Protein AF-0000000084733667 (afdb_homodimer)

Secondary structure (DSSP, 8-state):
-EEEEEEEEEEETTTTEEEEEEEETTS--EEEEEE-HHHHHHHHHHHHTPPPSS--HHHHHHHHHHHTTEEEEEEEEEEEETTEEEEEEEEEETTEEEEEEE-HHHHHHHHHHHT--EEE-HHHHTTS-TT--HHHHHHTTS---/-EEEEEEEEEEETTTTEEEEEEEETTS--EEEEEE-HHHHHHHHHHHTTPPPSS--HHHHHHHHHHHTTEEEEEEEEEEEETTEEEEEEEEEETTEEEEEEE-HHHHHHHHHHHT--EEE-HHHHTTS-TT--HHHHHHTTS---

Structure (mmCIF, N/CA/C/O backbone):
data_AF-0000000084733667-model_v1
#
loop_
_entity.id
_entity.type
_entity.pdbx_description
1 polymer 'BFN domain-containing protein'
#
loop_
_atom_site.group_PDB
_atom_site.id
_atom_site.type_symbol
_atom_site.label_atom_id
_atom_site.label_alt_id
_atom_site.label_comp_id
_atom_site.label_asym_id
_atom_site.label_entity_id
_atom_site.label_seq_id
_atom_site.pdbx_PDB_ins_code
_atom_site.Cartn_x
_atom_site.Cartn_y
_atom_site.Cartn_z
_atom_site.occupancy
_atom_site.B_iso_or_equiv
_atom_site.auth_seq_id
_atom_site.auth_comp_id
_atom_site.auth_asym_id
_atom_site.auth_atom_id
_atom_site.pdbx_PDB_model_num
ATOM 1 N N . MET A 1 1 ? -8.531 22.312 12.688 1 93.69 1 MET A N 1
ATOM 2 C CA . MET A 1 1 ? -7.605 21.641 11.781 1 93.69 1 MET A CA 1
ATOM 3 C C . MET A 1 1 ? -7.297 22.516 10.57 1 93.69 1 MET A C 1
ATOM 5 O O . MET A 1 1 ? -8.078 23.406 10.234 1 93.69 1 MET A O 1
ATOM 9 N N . VAL A 1 2 ? -6.125 22.453 10.062 1 95.81 2 VAL A N 1
ATOM 10 C CA . VAL A 1 2 ? -5.66 23.266 8.938 1 95.81 2 VAL A CA 1
ATOM 11 C C . VAL A 1 2 ? -5.418 22.375 7.723 1 95.81 2 VAL A C 1
ATOM 13 O O . VAL A 1 2 ? -4.797 21.312 7.84 1 95.81 2 VAL A O 1
ATOM 16 N N . GLU A 1 3 ? -5.996 22.781 6.609 1 98.12 3 GLU A N 1
ATOM 17 C CA . GLU A 1 3 ? -5.723 22.047 5.379 1 98.12 3 GLU A CA 1
ATOM 18 C C . GLU A 1 3 ? -4.293 22.281 4.902 1 98.12 3 GLU A C 1
ATOM 20 O O . GLU A 1 3 ? -3.826 23.422 4.859 1 98.12 3 GLU A O 1
ATOM 25 N N . VAL A 1 4 ? -3.658 21.203 4.594 1 96.88 4 VAL A N 1
ATOM 26 C CA . VAL A 1 4 ? -2.279 21.312 4.133 1 96.88 4 VAL A CA 1
ATOM 27 C C . VAL A 1 4 ? -2.117 20.562 2.809 1 96.88 4 VAL A C 1
ATOM 29 O O . VAL A 1 4 ? -2.936 19.719 2.463 1 96.88 4 VAL A O 1
ATOM 32 N N . PHE A 1 5 ? -1.032 20.906 2.084 1 96.88 5 PHE A N 1
ATOM 33 C CA . PHE A 1 5 ? -0.725 20.328 0.778 1 96.88 5 PHE A CA 1
ATOM 34 C C . PHE A 1 5 ? 0.736 19.906 0.707 1 96.88 5 PHE A C 1
ATOM 36 O O . PHE A 1 5 ? 1.582 20.438 1.426 1 96.88 5 PHE A O 1
ATOM 43 N N . VAL A 1 6 ? 0.904 18.922 -0.152 1 96.88 6 VAL A N 1
ATOM 44 C CA . VAL A 1 6 ? 2.291 18.531 -0.396 1 96.88 6 VAL A CA 1
ATOM 45 C C . VAL A 1 6 ? 2.996 19.625 -1.196 1 96.88 6 VAL A C 1
ATOM 47 O O . VAL A 1 6 ? 2.65 19.875 -2.352 1 96.88 6 VAL A O 1
ATOM 50 N N . ARG A 1 7 ? 3.889 20.234 -0.614 1 94.31 7 ARG A N 1
ATOM 51 C CA . ARG A 1 7 ? 4.609 21.297 -1.295 1 94.31 7 ARG A CA 1
ATOM 52 C C . ARG A 1 7 ? 5.832 20.766 -2.025 1 94.31 7 ARG A C 1
ATOM 54 O O . ARG A 1 7 ? 6.09 21.125 -3.174 1 94.31 7 ARG A O 1
ATOM 61 N N . GLU A 1 8 ? 6.543 19.969 -1.321 1 93.44 8 GLU A N 1
ATOM 62 C CA . GLU A 1 8 ? 7.773 19.422 -1.887 1 93.44 8 GLU A CA 1
ATOM 63 C C . GLU A 1 8 ? 8.242 18.188 -1.122 1 93.44 8 GLU A C 1
ATOM 65 O O . GLU A 1 8 ? 7.852 17.984 0.03 1 93.44 8 GLU A O 1
ATOM 70 N N . ILE A 1 9 ? 9.016 17.391 -1.784 1 94.88 9 ILE A N 1
ATOM 71 C CA . ILE A 1 9 ? 9.75 16.281 -1.19 1 94.88 9 ILE A CA 1
ATOM 72 C C . ILE A 1 9 ? 11.242 16.438 -1.454 1 94.88 9 ILE A C 1
ATOM 74 O O . ILE A 1 9 ? 11.664 16.578 -2.605 1 94.88 9 ILE A O 1
ATOM 78 N N . PHE A 1 10 ? 11.992 16.406 -0.331 1 91.69 10 PHE A N 1
ATOM 79 C CA . PHE A 1 10 ? 13.43 16.609 -0.443 1 91.69 10 PHE A CA 1
ATOM 80 C C . PHE A 1 10 ? 14.195 15.367 0.026 1 91.69 10 PHE A C 1
ATOM 82 O O . PHE A 1 10 ? 13.711 14.625 0.883 1 91.69 10 PHE A O 1
ATOM 89 N N . PHE A 1 11 ? 15.391 15.258 -0.639 1 92.69 11 PHE A N 1
ATOM 90 C CA . PHE A 1 11 ? 16.281 14.211 -0.142 1 92.69 11 PHE A CA 1
ATOM 91 C C . PHE A 1 11 ? 17.141 14.734 0.996 1 92.69 11 PHE A C 1
ATOM 93 O O . PHE A 1 11 ? 17.812 15.766 0.853 1 92.69 11 PHE A O 1
ATOM 100 N N . ASP A 1 12 ? 16.953 14.156 2.127 1 87.25 12 ASP A N 1
ATOM 101 C CA . ASP A 1 12 ? 17.781 14.438 3.297 1 87.25 12 ASP A CA 1
ATOM 102 C C . ASP A 1 12 ? 19 13.516 3.34 1 87.25 12 ASP A C 1
ATOM 104 O O . ASP A 1 12 ? 18.953 12.445 3.945 1 87.25 12 ASP A O 1
ATOM 108 N N . SER A 1 13 ? 20.094 13.922 2.768 1 88 13 SER A N 1
ATOM 109 C CA . SER A 1 13 ? 21.281 13.094 2.602 1 88 13 SER A CA 1
ATOM 110 C C . SER A 1 13 ? 21.875 12.703 3.949 1 88 13 SER A C 1
ATOM 112 O O . SER A 1 13 ? 22.469 11.633 4.082 1 88 13 SER A O 1
ATOM 114 N N . SER A 1 14 ? 21.75 13.5 4.945 1 87 14 SER A N 1
ATOM 115 C CA . SER A 1 14 ? 22.312 13.234 6.27 1 87 14 SER A CA 1
ATOM 116 C C . SER A 1 14 ? 21.672 12 6.898 1 87 14 SER A C 1
ATOM 118 O O . SER A 1 14 ? 22.359 11.203 7.543 1 87 14 SER A O 1
ATOM 120 N N . ASN A 1 15 ? 20.406 11.805 6.625 1 85.94 15 ASN A N 1
ATOM 121 C CA . ASN A 1 15 ? 19.672 10.719 7.27 1 85.94 15 ASN A CA 1
ATOM 122 C C . ASN A 1 15 ? 19.312 9.625 6.273 1 85.94 15 ASN A C 1
ATOM 124 O O . ASN A 1 15 ? 18.672 8.633 6.641 1 85.94 15 ASN A O 1
ATOM 128 N N . GLN A 1 16 ? 19.766 9.836 5.086 1 88.31 16 GLN A N 1
ATOM 129 C CA . GLN A 1 16 ? 19.422 8.891 4.027 1 88.31 16 GLN A CA 1
ATOM 130 C C . GLN A 1 16 ? 17.906 8.648 3.971 1 88.31 16 GLN A C 1
ATOM 132 O O . GLN A 1 16 ? 17.469 7.504 3.934 1 88.31 16 GLN A O 1
ATOM 137 N N . ALA A 1 17 ? 17.25 9.727 4.133 1 91.88 17 ALA A N 1
ATOM 138 C CA . ALA A 1 17 ? 15.789 9.727 4.098 1 91.88 17 ALA A CA 1
ATOM 139 C C . ALA A 1 17 ? 15.266 10.883 3.252 1 91.88 17 ALA A C 1
ATOM 141 O O . ALA A 1 17 ? 16.031 11.562 2.57 1 91.88 17 ALA A O 1
ATOM 142 N N . TYR A 1 18 ? 13.969 10.898 3.176 1 94.81 18 TYR A N 1
ATOM 143 C CA . TYR A 1 18 ? 13.312 12.008 2.496 1 94.81 18 TYR A CA 1
ATOM 144 C C . TYR A 1 18 ? 12.461 12.812 3.467 1 94.81 18 TYR A C 1
ATOM 146 O O . TYR A 1 18 ? 12.008 12.289 4.488 1 94.81 18 TYR A O 1
ATOM 154 N N . ILE A 1 19 ? 12.312 14.062 3.129 1 93.12 19 ILE A N 1
ATOM 155 C CA . ILE A 1 19 ? 11.453 14.914 3.938 1 93.12 19 ILE A CA 1
ATOM 156 C C . ILE A 1 19 ? 10.258 15.383 3.105 1 93.12 19 ILE A C 1
ATOM 158 O O . ILE A 1 19 ? 10.43 16 2.057 1 93.12 19 ILE A O 1
ATOM 162 N N . LEU A 1 20 ? 9.117 14.992 3.543 1 95.31 20 LEU A N 1
ATOM 163 C CA . LEU A 1 20 ? 7.855 15.461 2.982 1 95.31 20 LEU A CA 1
ATOM 164 C C . LEU A 1 20 ? 7.434 16.781 3.625 1 95.31 20 LEU A C 1
ATOM 166 O O . LEU A 1 20 ? 7.227 16.844 4.84 1 95.31 20 LEU A O 1
ATOM 170 N N . ILE A 1 21 ? 7.312 17.828 2.779 1 93.44 21 ILE A N 1
ATOM 171 C CA . ILE A 1 21 ? 6.918 19.141 3.297 1 93.44 21 ILE A CA 1
ATOM 172 C C . ILE A 1 21 ? 5.43 19.359 3.041 1 93.44 21 ILE A C 1
ATOM 174 O O . ILE A 1 21 ? 5.004 19.484 1.891 1 93.44 21 ILE A O 1
ATOM 178 N N . LEU A 1 22 ? 4.699 19.375 4.133 1 95.56 22 LEU A N 1
ATOM 179 C CA . LEU A 1 22 ? 3.291 19.75 4.082 1 95.56 22 LEU A CA 1
ATOM 180 C C . LEU A 1 22 ? 3.102 21.203 4.512 1 95.56 22 LEU A C 1
ATOM 182 O O . LEU A 1 22 ? 3.658 21.641 5.527 1 95.56 22 LEU A O 1
ATOM 186 N N . GLN A 1 23 ? 2.346 21.906 3.699 1 93.69 23 GLN A N 1
ATOM 187 C CA . GLN A 1 23 ? 2.158 23.328 3.961 1 93.69 23 GLN A CA 1
ATOM 188 C C . GLN A 1 23 ? 0.713 23.75 3.703 1 93.69 23 GLN A C 1
ATOM 190 O O . GLN A 1 23 ? 0.059 23.219 2.803 1 93.69 23 GLN A O 1
ATOM 195 N N . ASP A 1 24 ? 0.327 24.75 4.516 1 93.44 24 ASP A N 1
ATOM 196 C CA . ASP A 1 24 ? -0.994 25.297 4.223 1 93.44 24 ASP A CA 1
ATOM 197 C C . ASP A 1 24 ? -0.938 26.25 3.039 1 93.44 24 ASP A C 1
ATOM 199 O O . ASP A 1 24 ? 0.145 26.641 2.6 1 93.44 24 ASP A O 1
ATOM 203 N N . GLU A 1 25 ? -2.113 26.609 2.555 1 92.88 25 GLU A N 1
ATOM 204 C CA . GLU A 1 25 ? -2.197 27.438 1.355 1 92.88 25 GLU A CA 1
ATOM 205 C C . GLU A 1 25 ? -1.486 28.766 1.554 1 92.88 25 GLU A C 1
ATOM 207 O O . GLU A 1 25 ? -0.788 29.25 0.657 1 92.88 25 GLU A O 1
ATOM 212 N N . SER A 1 26 ? -1.65 29.359 2.721 1 90.12 26 SER A N 1
ATOM 213 C CA . SER A 1 26 ? -1.071 30.672 3.016 1 90.12 26 SER A CA 1
ATOM 214 C C . SER A 1 26 ? 0.406 30.547 3.375 1 90.12 26 SER A C 1
ATOM 216 O O . SER A 1 26 ? 1.093 31.562 3.541 1 90.12 26 SER A O 1
ATOM 218 N N . ARG A 1 27 ? 0.867 29.297 3.518 1 87.75 27 ARG A N 1
ATOM 219 C CA . ARG A 1 27 ? 2.254 29 3.865 1 87.75 27 ARG A CA 1
ATOM 220 C C . ARG A 1 27 ? 2.592 29.531 5.258 1 87.75 27 ARG A C 1
ATOM 222 O O . ARG A 1 27 ? 3.732 29.922 5.516 1 87.75 27 ARG A O 1
ATOM 229 N N . ASP A 1 28 ? 1.616 29.672 6.09 1 87.25 28 ASP A N 1
ATOM 230 C CA . ASP A 1 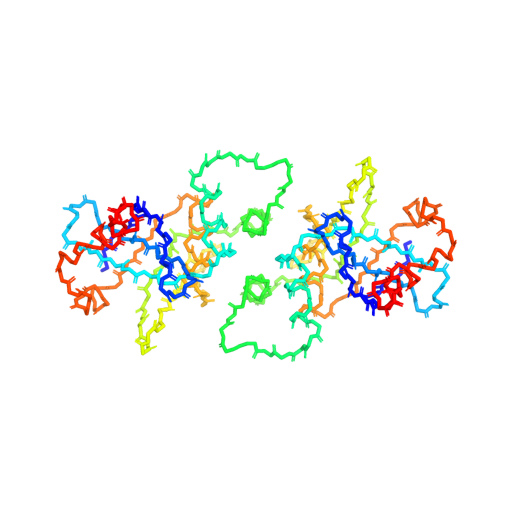28 ? 1.825 30.078 7.477 1 87.25 28 ASP A CA 1
ATOM 231 C C . ASP A 1 28 ? 2.391 28.922 8.305 1 87.25 28 ASP A C 1
ATOM 233 O O . ASP A 1 28 ? 3.125 29.156 9.273 1 87.25 28 ASP A O 1
ATOM 237 N N . TRP A 1 29 ? 1.984 27.766 7.879 1 87.75 29 TRP A N 1
ATOM 238 C CA . TRP A 1 29 ? 2.395 26.578 8.609 1 87.75 29 TRP A CA 1
ATOM 239 C C . TRP A 1 29 ? 3.131 25.594 7.691 1 87.75 29 TRP A C 1
ATOM 241 O O . TRP A 1 29 ? 2.74 25.406 6.539 1 87.75 29 TRP A O 1
ATOM 251 N N . THR A 1 30 ? 4.227 25.094 8.227 1 90.62 30 THR A N 1
ATOM 252 C CA . THR A 1 30 ? 4.992 24.062 7.531 1 90.62 30 THR A CA 1
ATOM 253 C C . THR A 1 30 ? 5.184 22.828 8.43 1 90.62 30 THR A C 1
ATOM 255 O O . THR A 1 30 ? 5.566 22.969 9.586 1 90.62 30 THR A O 1
ATOM 258 N N . LEU A 1 31 ? 4.867 21.719 7.945 1 91.75 31 LEU A N 1
ATOM 259 C CA . LEU A 1 31 ? 5.016 20.453 8.672 1 91.75 31 LEU A CA 1
ATOM 260 C C . LEU A 1 31 ? 5.941 19.5 7.93 1 91.75 31 LEU A C 1
ATOM 262 O O . LEU A 1 31 ? 5.543 18.906 6.926 1 91.75 31 LEU A O 1
ATOM 266 N N . PRO A 1 32 ? 7.152 19.359 8.398 1 91.69 32 PRO A N 1
ATOM 267 C CA . PRO A 1 32 ? 8.062 18.375 7.805 1 91.69 32 PRO A CA 1
ATOM 268 C C . PRO A 1 32 ? 7.844 16.953 8.344 1 91.69 32 PRO A C 1
ATOM 270 O O . PRO A 1 32 ? 7.777 16.766 9.562 1 91.69 32 PRO A O 1
ATOM 273 N N . VAL A 1 33 ? 7.699 16.031 7.426 1 92.56 33 VAL A N 1
ATOM 274 C CA . VAL A 1 33 ? 7.504 14.633 7.82 1 92.56 33 VAL A CA 1
ATOM 275 C C . VAL A 1 33 ? 8.57 13.758 7.16 1 92.56 33 VAL A C 1
ATOM 277 O O . VAL A 1 33 ? 8.625 13.664 5.934 1 92.56 33 VAL A O 1
ATOM 280 N N . TRP A 1 34 ? 9.445 13.156 7.977 1 92.25 34 TRP A N 1
ATOM 281 C CA . TRP A 1 34 ? 10.477 12.273 7.438 1 92.25 34 TRP A CA 1
ATOM 282 C C . TRP A 1 34 ? 9.867 10.945 6.984 1 92.25 34 TRP A C 1
ATOM 284 O O . TRP A 1 34 ? 9.109 10.32 7.719 1 92.25 34 TRP A O 1
ATOM 294 N N . VAL A 1 35 ? 10.234 10.562 5.758 1 94.25 35 VAL A N 1
ATOM 295 C CA . VAL A 1 35 ? 9.727 9.32 5.191 1 94.25 35 VAL A CA 1
ATOM 296 C C . VAL A 1 35 ? 10.867 8.57 4.492 1 94.25 35 VAL A C 1
ATOM 298 O O . VAL A 1 35 ? 11.898 9.164 4.168 1 94.25 35 VAL A O 1
ATOM 301 N N . GLY A 1 36 ? 10.688 7.297 4.328 1 92.69 36 GLY A N 1
ATOM 302 C CA . GLY A 1 36 ? 11.664 6.504 3.598 1 92.69 36 GLY A CA 1
ATOM 303 C C . GLY A 1 36 ? 11.578 6.688 2.096 1 92.69 36 GLY A C 1
ATOM 304 O O . GLY A 1 36 ? 10.641 7.309 1.593 1 92.69 36 GLY A O 1
ATOM 305 N N . PRO A 1 37 ? 12.609 6.148 1.388 1 92.88 37 PRO A N 1
ATOM 306 C CA . PRO A 1 37 ? 12.641 6.305 -0.068 1 92.88 37 PRO A CA 1
ATOM 307 C C . PRO A 1 37 ? 11.406 5.719 -0.75 1 92.88 37 PRO A C 1
ATOM 309 O O . PRO A 1 37 ? 10.883 6.309 -1.699 1 92.88 37 PRO A O 1
ATOM 312 N N . PHE A 1 38 ? 10.953 4.633 -0.292 1 91.75 38 PHE A N 1
ATOM 313 C CA . PHE A 1 38 ? 9.805 3.986 -0.917 1 91.75 38 PHE A CA 1
ATOM 314 C C . PHE A 1 38 ? 8.547 4.82 -0.729 1 91.75 38 PHE A C 1
ATOM 316 O O . PHE A 1 38 ? 7.758 4.988 -1.663 1 91.75 38 PHE A O 1
ATOM 323 N N . GLU A 1 39 ? 8.391 5.289 0.421 1 95.44 39 GLU A N 1
ATOM 324 C CA . GLU A 1 39 ? 7.254 6.145 0.734 1 95.44 39 GLU A CA 1
ATOM 325 C C . GLU A 1 39 ? 7.277 7.426 -0.098 1 95.44 39 GLU A C 1
ATOM 327 O O . GLU A 1 39 ? 6.254 7.82 -0.665 1 95.44 39 GLU A O 1
ATOM 332 N N . ALA A 1 40 ? 8.438 8.016 -0.146 1 95.75 40 ALA A N 1
ATOM 333 C CA . ALA A 1 40 ? 8.609 9.242 -0.921 1 95.75 40 ALA A CA 1
ATOM 334 C C . ALA A 1 40 ? 8.266 9.008 -2.391 1 95.75 40 ALA A C 1
ATOM 336 O O . ALA A 1 40 ? 7.59 9.828 -3.014 1 95.75 40 ALA A O 1
ATOM 337 N N . GLN A 1 41 ? 8.711 7.957 -2.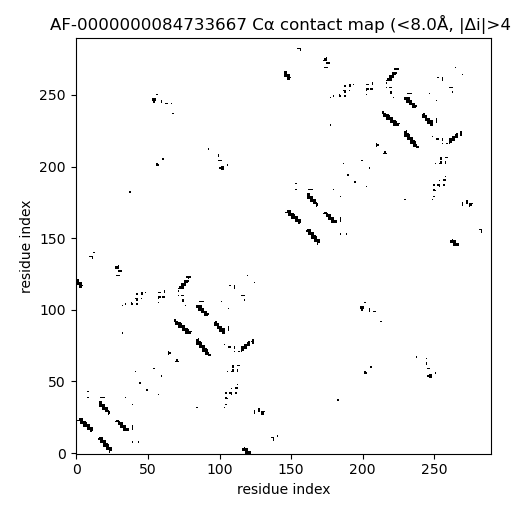869 1 93 41 GLN A N 1
ATOM 338 C CA . GLN A 1 41 ? 8.438 7.629 -4.262 1 93 41 GLN A CA 1
ATOM 339 C C . GLN A 1 41 ? 6.941 7.441 -4.496 1 93 41 GLN A C 1
ATOM 341 O O . GLN A 1 41 ? 6.398 7.91 -5.5 1 93 41 GLN A O 1
ATOM 346 N N . ALA A 1 42 ? 6.289 6.723 -3.637 1 94.06 42 ALA A N 1
ATOM 347 C CA . ALA A 1 42 ? 4.855 6.477 -3.766 1 94.06 42 ALA A CA 1
ATOM 348 C C . ALA A 1 42 ? 4.078 7.789 -3.801 1 94.06 42 ALA A C 1
ATOM 350 O O . ALA A 1 42 ? 3.143 7.941 -4.59 1 94.06 42 ALA A O 1
ATOM 351 N N . ILE A 1 43 ? 4.441 8.672 -2.934 1 96.94 43 ILE A N 1
ATOM 352 C CA . ILE A 1 43 ? 3.771 9.969 -2.883 1 96.94 43 ILE A CA 1
ATOM 353 C C . ILE A 1 43 ? 4.047 10.742 -4.168 1 96.94 43 ILE A C 1
ATOM 355 O O . ILE A 1 43 ? 3.129 11.297 -4.773 1 96.94 43 ILE A O 1
ATOM 359 N N . SER A 1 44 ? 5.324 10.781 -4.617 1 95.19 44 SER A N 1
ATOM 360 C CA . SER A 1 44 ? 5.719 11.492 -5.832 1 95.19 44 SER A CA 1
ATOM 361 C C . SER A 1 44 ? 4.957 10.977 -7.047 1 95.19 44 SER A C 1
ATOM 363 O O . SER A 1 44 ? 4.504 11.758 -7.883 1 95.19 44 SER A O 1
ATOM 365 N N . MET A 1 45 ? 4.797 9.727 -7.121 1 92.88 45 MET A N 1
ATOM 366 C CA . MET A 1 45 ? 4.07 9.133 -8.234 1 92.88 45 MET A CA 1
ATOM 367 C C . MET A 1 45 ? 2.6 9.539 -8.211 1 92.88 45 MET A C 1
ATOM 369 O O . MET A 1 45 ? 1.995 9.758 -9.266 1 92.88 45 MET A O 1
ATOM 373 N N . GLY A 1 46 ? 2.051 9.562 -7.055 1 94.12 46 GLY A N 1
ATOM 374 C CA . GLY A 1 46 ? 0.68 10.031 -6.934 1 94.12 46 GLY A CA 1
ATOM 375 C C . GLY A 1 46 ? 0.502 11.477 -7.375 1 94.12 46 GLY A C 1
ATOM 376 O O . GLY A 1 46 ? -0.509 11.82 -7.988 1 94.12 46 GLY A O 1
ATOM 377 N N . LEU A 1 47 ? 1.48 12.289 -7.062 1 94.81 47 LEU A N 1
ATOM 378 C CA . LEU A 1 47 ? 1.437 13.703 -7.402 1 94.81 47 LEU A CA 1
ATOM 379 C C . LEU A 1 47 ? 1.514 13.906 -8.914 1 94.81 47 LEU A C 1
ATOM 381 O O . LEU A 1 47 ? 0.929 14.852 -9.445 1 94.81 47 LEU A O 1
ATOM 385 N N . ALA A 1 48 ? 2.268 13.086 -9.531 1 89.62 48 ALA A N 1
ATOM 386 C CA . ALA A 1 48 ? 2.455 13.195 -10.977 1 89.62 48 ALA A CA 1
ATOM 387 C C . ALA A 1 48 ? 1.15 12.922 -11.719 1 89.62 48 ALA A C 1
ATOM 389 O O . ALA A 1 48 ? 0.991 13.32 -12.875 1 89.62 48 ALA A O 1
ATOM 390 N N . ARG A 1 49 ? 0.177 12.461 -11.117 1 77.06 49 ARG A N 1
ATOM 391 C CA . ARG A 1 49 ? -1.151 12.188 -11.648 1 77.06 49 ARG A CA 1
ATOM 392 C C . ARG A 1 49 ? -1.067 11.344 -12.922 1 77.06 49 ARG A C 1
ATOM 394 O O . ARG A 1 49 ? -1.867 11.516 -13.844 1 77.06 49 ARG A O 1
ATOM 401 N N . THR A 1 50 ? -0.066 10.672 -13.156 1 76.38 50 THR A N 1
ATOM 402 C CA . THR A 1 50 ? 0.002 9.727 -14.266 1 76.38 50 THR A CA 1
ATOM 403 C C . THR A 1 50 ? -0.41 8.328 -13.812 1 76.38 50 THR A C 1
ATOM 405 O O . THR A 1 50 ? 0.061 7.844 -12.781 1 76.38 50 THR A O 1
ATOM 408 N N . ARG A 1 51 ? -1.399 7.902 -14.406 1 74.62 51 ARG A N 1
ATOM 409 C CA . ARG A 1 51 ? -1.868 6.574 -14.031 1 74.62 51 ARG A CA 1
ATOM 410 C C . ARG A 1 51 ? -0.949 5.492 -14.594 1 74.62 51 ARG A C 1
ATOM 412 O O . ARG A 1 51 ? -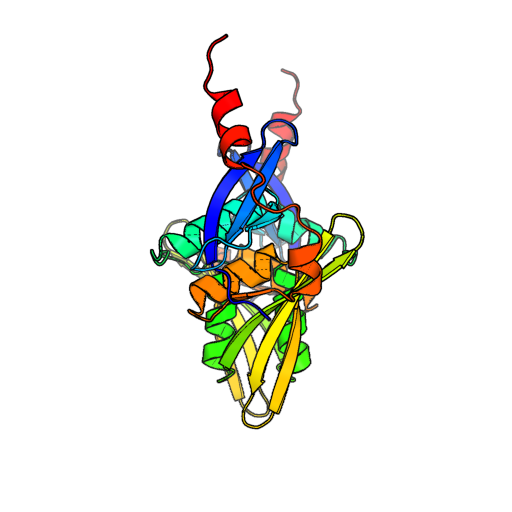0.705 5.445 -15.805 1 74.62 51 ARG A O 1
ATOM 419 N N . PRO A 1 52 ? -0.427 4.84 -13.594 1 79.88 52 PRO A N 1
ATOM 420 C CA . PRO A 1 52 ? 0.429 3.758 -14.086 1 79.88 52 PRO A CA 1
ATOM 421 C C . PRO A 1 52 ? -0.351 2.691 -14.859 1 79.88 52 PRO A C 1
ATOM 423 O O . PRO A 1 52 ? -1.579 2.635 -14.766 1 79.88 52 PRO A O 1
ATOM 426 N N . GLU A 1 53 ? 0.337 2.021 -15.734 1 79.12 53 GLU A N 1
ATOM 427 C CA . GLU A 1 53 ? -0.272 0.942 -16.5 1 79.12 53 GLU A CA 1
ATOM 428 C C . GLU A 1 53 ? -0.959 -0.069 -15.594 1 79.12 53 GLU A C 1
ATOM 430 O O . GLU A 1 53 ? -2.057 -0.542 -15.898 1 79.12 53 GLU A O 1
ATOM 435 N N . ARG A 1 54 ? -0.233 -0.316 -14.492 1 86.5 54 ARG A N 1
ATOM 436 C CA . ARG A 1 54 ? -0.785 -1.2 -13.469 1 86.5 54 ARG A CA 1
ATOM 437 C C . ARG A 1 54 ? -0.925 -0.476 -12.133 1 86.5 54 ARG A C 1
ATOM 439 O O . ARG A 1 54 ? -0.065 0.327 -11.766 1 86.5 54 ARG A O 1
ATOM 446 N N . PRO A 1 55 ? -2.051 -0.827 -11.469 1 89.5 55 PRO A N 1
ATOM 447 C CA . PRO A 1 55 ? -2.266 -0.143 -10.188 1 89.5 55 PRO A CA 1
ATOM 448 C C . PRO A 1 55 ? -1.135 -0.388 -9.188 1 89.5 55 PRO A C 1
ATOM 450 O O . PRO A 1 55 ? -0.724 -1.533 -8.984 1 89.5 55 PRO A O 1
ATOM 453 N N . GLN A 1 56 ? -0.667 0.701 -8.688 1 92.94 56 GLN A N 1
ATOM 454 C CA . GLN A 1 56 ? 0.249 0.574 -7.562 1 92.94 56 GLN A CA 1
ATOM 455 C C . GLN A 1 56 ? -0.512 0.337 -6.262 1 92.94 56 GLN A C 1
ATOM 457 O O . GLN A 1 56 ? -1.744 0.327 -6.25 1 92.94 56 GLN A O 1
ATOM 462 N N . THR A 1 57 ? 0.254 0.184 -5.273 1 95.5 57 THR A N 1
ATOM 463 C CA . THR A 1 57 ? -0.314 -0.266 -4.008 1 95.5 57 THR A CA 1
ATOM 464 C C . THR A 1 57 ? -1.424 0.675 -3.549 1 95.5 57 THR A C 1
ATOM 466 O O . THR A 1 57 ? -2.512 0.227 -3.18 1 95.5 57 THR A O 1
ATOM 469 N N . HIS A 1 58 ? -1.19 1.986 -3.619 1 96.81 58 HIS A N 1
ATOM 470 C CA . HIS A 1 58 ? -2.176 2.941 -3.125 1 96.81 58 HIS A CA 1
ATOM 471 C C . HIS A 1 58 ? -3.311 3.129 -4.125 1 96.81 58 HIS A C 1
ATOM 473 O O . HIS A 1 58 ? -4.426 3.498 -3.746 1 96.81 58 HIS A O 1
ATOM 479 N N . ASP A 1 59 ? -3.025 2.869 -5.383 1 95.62 59 ASP A N 1
ATOM 480 C CA . ASP A 1 59 ? -4.102 2.824 -6.367 1 95.62 59 ASP A CA 1
ATOM 481 C C . ASP A 1 59 ? -5.074 1.685 -6.066 1 95.62 59 ASP A C 1
ATOM 483 O O . ASP A 1 59 ? -6.285 1.829 -6.25 1 95.62 59 ASP A O 1
ATOM 487 N N . LEU A 1 60 ? -4.461 0.628 -5.68 1 96.06 60 LEU A N 1
ATOM 488 C CA . LEU A 1 60 ? -5.262 -0.533 -5.309 1 96.06 60 LEU A CA 1
ATOM 489 C C . LEU A 1 60 ? -6.195 -0.202 -4.148 1 96.06 60 LEU A C 1
ATOM 491 O O . LEU A 1 60 ? -7.344 -0.646 -4.129 1 96.06 60 LEU A O 1
ATOM 495 N N . PHE A 1 61 ? -5.727 0.532 -3.209 1 97.25 61 PHE A N 1
ATOM 496 C CA . PHE A 1 61 ? -6.547 0.973 -2.086 1 97.25 61 PHE A CA 1
ATOM 497 C C . PHE A 1 61 ? -7.75 1.768 -2.574 1 97.25 61 PHE A C 1
ATOM 499 O O . PHE A 1 61 ? -8.883 1.52 -2.145 1 97.25 61 PHE A O 1
ATOM 506 N N . ILE A 1 62 ? -7.531 2.664 -3.49 1 96.38 62 ILE A N 1
ATOM 507 C CA . ILE A 1 62 ? -8.609 3.484 -4.043 1 96.38 62 ILE A CA 1
ATOM 508 C C . ILE A 1 62 ? -9.578 2.604 -4.82 1 96.38 62 ILE A C 1
ATOM 510 O O . ILE A 1 62 ? -10.797 2.771 -4.719 1 96.38 62 ILE A O 1
ATOM 514 N N . SER A 1 63 ? -9.047 1.672 -5.559 1 95.12 63 SER A N 1
ATOM 515 C CA . SER A 1 63 ? -9.898 0.754 -6.309 1 95.12 63 SER A CA 1
ATOM 516 C C . SER A 1 63 ? -10.82 -0.029 -5.383 1 95.12 63 SER A C 1
ATOM 518 O O . SER A 1 63 ? -11.984 -0.257 -5.707 1 95.12 63 SER A O 1
ATOM 520 N N . LEU A 1 64 ? -10.25 -0.436 -4.266 1 95.88 64 LEU A N 1
ATOM 521 C CA . LEU A 1 64 ? -11.047 -1.16 -3.287 1 95.88 64 LEU A CA 1
ATOM 522 C C . LEU A 1 64 ? -12.18 -0.284 -2.756 1 95.88 64 LEU A C 1
ATOM 524 O O . LEU A 1 64 ? -13.336 -0.712 -2.715 1 95.88 64 LEU A O 1
ATOM 528 N N . LEU A 1 65 ? -11.859 0.891 -2.363 1 96.38 65 LEU A N 1
ATOM 529 C CA . LEU A 1 65 ? -12.875 1.811 -1.855 1 96.38 65 LEU A CA 1
ATOM 530 C C . LEU A 1 65 ? -14 1.994 -2.869 1 96.38 65 LEU A C 1
ATOM 532 O O . LEU A 1 65 ? -15.18 1.958 -2.508 1 96.38 65 LEU A O 1
ATOM 536 N N . ASP A 1 66 ? -13.617 2.131 -4.105 1 94.81 66 ASP A N 1
ATOM 537 C CA . ASP A 1 66 ? -14.594 2.342 -5.172 1 94.81 66 ASP A CA 1
ATOM 538 C C . ASP A 1 66 ? -15.484 1.117 -5.352 1 94.81 66 ASP A C 1
ATOM 540 O O . ASP A 1 66 ? -16.703 1.249 -5.547 1 94.81 66 ASP A O 1
ATOM 544 N N . SER A 1 67 ? -14.922 -0 -5.23 1 92.94 67 SER A N 1
ATOM 545 C CA . SER A 1 67 ? -15.641 -1.246 -5.484 1 92.94 67 SER A CA 1
ATOM 546 C C . SER A 1 67 ? -16.672 -1.514 -4.398 1 92.94 67 SER A C 1
ATOM 548 O O . SER A 1 67 ? -17.688 -2.18 -4.648 1 92.94 67 SER A O 1
ATOM 550 N N . ILE A 1 68 ? -16.453 -0.98 -3.223 1 90.75 68 ILE A N 1
ATOM 551 C CA . ILE A 1 68 ? -17.375 -1.275 -2.121 1 90.75 68 ILE A CA 1
ATOM 552 C C . ILE A 1 68 ? -18.156 -0.022 -1.756 1 90.75 68 ILE A C 1
ATOM 554 O O . ILE A 1 68 ? -18.812 0.029 -0.706 1 90.75 68 ILE A O 1
ATOM 558 N N . THR A 1 69 ? -18.031 1.027 -2.459 1 91.31 69 THR A N 1
ATOM 559 C CA . THR A 1 69 ? -18.766 2.281 -2.328 1 91.31 69 THR A CA 1
ATOM 560 C C . THR A 1 69 ? -18.484 2.938 -0.981 1 91.31 69 THR A C 1
ATOM 562 O O . THR A 1 69 ? -19.406 3.385 -0.296 1 91.31 69 THR A O 1
ATOM 565 N N . VAL A 1 70 ? -17.281 2.83 -0.604 1 95.19 70 VAL A N 1
ATOM 566 C CA . VAL A 1 70 ? -16.812 3.586 0.547 1 95.19 70 VAL A CA 1
ATOM 567 C C . VAL A 1 70 ? -16.109 4.859 0.075 1 95.19 70 VAL A C 1
ATOM 569 O O . VAL A 1 70 ? -15.336 4.828 -0.888 1 95.19 70 VAL A O 1
ATOM 572 N N . LYS A 1 71 ? -16.422 5.91 0.697 1 97.06 71 LYS A N 1
ATOM 573 C CA . LYS A 1 71 ? -15.844 7.188 0.293 1 97.06 71 LYS A CA 1
ATOM 574 C C . LYS A 1 71 ? -14.742 7.617 1.259 1 97.06 71 LYS A C 1
ATOM 576 O O . LYS A 1 71 ? -14.914 7.551 2.477 1 97.06 71 LYS A O 1
ATOM 581 N N . LEU A 1 72 ? -13.625 7.922 0.728 1 98.12 72 LEU A N 1
ATOM 582 C CA . LEU A 1 72 ? -12.586 8.602 1.499 1 98.12 72 LEU A CA 1
ATOM 583 C C . LEU A 1 72 ? -12.867 10.094 1.591 1 98.12 72 LEU A C 1
ATOM 585 O O . LEU A 1 72 ? -12.906 10.789 0.571 1 98.12 72 LEU A O 1
ATOM 589 N N . LEU A 1 73 ? -12.977 10.578 2.766 1 98.38 73 LEU A N 1
ATOM 590 C CA . LEU A 1 73 ? -13.406 11.953 2.955 1 98.38 73 LEU A CA 1
ATOM 591 C C . LEU A 1 73 ? -12.211 12.883 3.111 1 98.38 73 LEU A C 1
ATOM 593 O O . LEU A 1 73 ? -12.18 13.977 2.535 1 98.38 73 LEU A O 1
ATOM 597 N N . SER A 1 74 ? -11.297 12.469 3.953 1 98.75 74 SER A N 1
ATOM 598 C CA . SER A 1 74 ? -10.117 13.273 4.254 1 98.75 74 SER A CA 1
ATOM 599 C C . SER A 1 74 ? -9.062 12.461 4.996 1 98.75 74 SER A C 1
ATOM 601 O O . SER A 1 74 ? -9.328 11.336 5.418 1 98.75 74 SER A O 1
ATOM 603 N N . VAL A 1 75 ? -7.941 12.992 5.035 1 98.69 75 VAL A N 1
ATOM 604 C CA . VAL A 1 75 ? -6.852 12.484 5.859 1 98.69 75 VAL A CA 1
ATOM 605 C C . VAL A 1 75 ? -6.441 13.547 6.879 1 98.69 75 VAL A C 1
ATOM 607 O O . VAL A 1 75 ? -6.379 14.734 6.562 1 98.69 75 VAL A O 1
ATOM 610 N N . VAL A 1 76 ? -6.145 13.102 8.055 1 98.38 76 VAL A N 1
ATOM 611 C CA . VAL A 1 76 ? -5.766 14.047 9.094 1 98.38 76 VAL A CA 1
ATOM 612 C C . VAL A 1 76 ? -4.461 13.602 9.75 1 98.38 76 VAL A C 1
ATOM 614 O O . VAL A 1 76 ? -4.355 12.477 10.234 1 98.38 76 VAL A O 1
ATOM 617 N N . ILE A 1 77 ? -3.451 14.406 9.625 1 97.44 77 ILE A N 1
ATOM 618 C CA . ILE A 1 77 ? -2.291 14.203 10.492 1 97.44 77 ILE A CA 1
ATOM 619 C C . ILE A 1 77 ? -2.645 14.578 11.93 1 97.44 77 ILE A C 1
ATOM 621 O O . ILE A 1 77 ? -2.787 15.766 12.25 1 97.44 77 ILE A O 1
ATOM 625 N N . SER A 1 78 ? -2.699 13.586 12.758 1 93.25 78 SER A N 1
ATOM 626 C CA . SER A 1 78 ? -3.504 13.734 13.969 1 93.25 78 SER A CA 1
ATOM 627 C C . SER A 1 78 ? -2.625 13.922 15.203 1 93.25 78 SER A C 1
ATOM 629 O O . SER A 1 78 ? -3.006 14.625 16.141 1 93.25 78 SER A O 1
ATOM 631 N N . ARG A 1 79 ? -1.535 13.273 15.219 1 90.94 79 ARG A N 1
ATOM 632 C CA . ARG A 1 79 ? -0.73 13.406 16.438 1 90.94 79 ARG A CA 1
ATOM 633 C C . ARG A 1 79 ? 0.742 13.133 16.141 1 90.94 79 ARG A C 1
ATOM 635 O O . ARG A 1 79 ? 1.091 12.672 15.055 1 90.94 79 ARG A O 1
ATOM 642 N N . ILE A 1 80 ? 1.54 13.5 17.125 1 87.94 80 ILE A N 1
ATOM 643 C CA . ILE A 1 80 ? 2.979 13.266 17.078 1 87.94 80 ILE A CA 1
ATOM 644 C C . ILE A 1 80 ? 3.449 12.625 18.375 1 87.94 80 ILE A C 1
ATOM 646 O O . ILE A 1 80 ? 3.018 13.023 19.453 1 87.94 80 ILE A O 1
ATOM 650 N N . GLU A 1 81 ? 4.094 11.617 18.281 1 85.88 81 GLU A N 1
ATOM 651 C CA . GLU A 1 81 ? 4.75 10.961 19.406 1 85.88 81 GLU A CA 1
ATOM 652 C C . GLU A 1 81 ? 6.25 10.812 19.156 1 85.88 81 GLU A C 1
ATOM 654 O O . GLU A 1 81 ? 6.668 10 18.328 1 85.88 81 GLU A O 1
ATOM 659 N N . GLY A 1 82 ? 6.992 11.562 20 1 82.38 82 GLY A N 1
ATOM 660 C CA . GLY A 1 82 ? 8.406 11.617 19.688 1 82.38 82 GLY A CA 1
ATOM 661 C C . GLY A 1 82 ? 8.695 12.227 18.328 1 82.38 82 GLY A C 1
ATOM 662 O O . GLY A 1 82 ? 8.422 13.406 18.094 1 82.38 82 GLY A O 1
ATOM 663 N N . GLU A 1 83 ? 9.219 11.508 17.5 1 79.06 83 GLU A N 1
ATOM 664 C CA . GLU A 1 83 ? 9.547 12.016 16.172 1 79.06 83 GLU A CA 1
ATOM 665 C C . GLU A 1 83 ? 8.625 11.414 15.109 1 79.06 83 GLU A C 1
ATOM 667 O O . GLU A 1 83 ? 8.812 11.648 13.914 1 79.06 83 GLU A O 1
ATOM 672 N N . ALA A 1 84 ? 7.66 10.758 15.633 1 86.25 84 ALA A N 1
ATOM 673 C CA . ALA A 1 84 ? 6.809 10.055 14.68 1 86.25 84 ALA A CA 1
ATOM 674 C C . ALA A 1 84 ? 5.438 10.711 14.578 1 86.25 84 ALA A C 1
ATOM 676 O O . ALA A 1 84 ? 4.793 10.977 15.602 1 86.25 84 ALA A O 1
ATOM 677 N N . TYR A 1 85 ? 5.039 10.961 13.391 1 91.19 85 TYR A N 1
ATOM 678 C CA . TYR A 1 85 ? 3.693 11.461 13.141 1 91.19 85 TYR A CA 1
ATOM 679 C C . TYR A 1 85 ? 2.727 10.312 12.875 1 91.19 85 TYR A C 1
ATOM 681 O O . TYR A 1 85 ? 3.129 9.25 12.383 1 91.19 85 TYR A O 1
ATOM 689 N N . PHE A 1 86 ? 1.47 10.625 13.227 1 94.5 86 PHE A N 1
ATOM 690 C CA . PHE A 1 86 ? 0.391 9.68 12.969 1 94.5 86 PHE A CA 1
ATOM 691 C C . PHE A 1 86 ? -0.7 10.312 12.117 1 94.5 86 PHE A C 1
ATOM 693 O O . PHE A 1 86 ? -0.936 11.523 12.203 1 94.5 86 PHE A O 1
ATOM 700 N N . ALA A 1 87 ? -1.317 9.453 11.391 1 97.44 87 ALA A N 1
ATOM 701 C CA . ALA A 1 87 ? -2.393 9.945 10.531 1 97.44 87 ALA A CA 1
ATOM 702 C C . ALA A 1 87 ? -3.607 9.023 10.594 1 97.44 87 ALA A C 1
ATOM 704 O O . ALA A 1 87 ? -3.508 7.887 11.055 1 97.44 87 ALA A O 1
ATOM 705 N N . THR A 1 88 ? -4.695 9.594 10.25 1 97.44 88 THR A N 1
ATOM 706 C CA . THR A 1 88 ? -5.957 8.859 10.203 1 97.44 88 THR A CA 1
ATOM 707 C C . THR A 1 88 ? -6.664 9.094 8.867 1 97.44 88 THR A C 1
ATOM 709 O O . THR A 1 88 ? -6.676 10.211 8.352 1 97.44 88 THR A O 1
ATOM 712 N N . LEU A 1 89 ? -7.168 8.008 8.289 1 98.38 89 LEU A N 1
ATOM 713 C CA . LEU A 1 89 ? -8.078 8.109 7.156 1 98.38 89 LEU A CA 1
ATOM 714 C C . LEU A 1 89 ? -9.523 8.258 7.629 1 98.38 89 LEU A C 1
ATOM 716 O O . LEU A 1 89 ? -10 7.461 8.438 1 98.38 89 LEU A O 1
ATOM 720 N N . HIS A 1 90 ? -10.164 9.234 7.184 1 98.5 90 HIS A N 1
ATOM 721 C CA . HIS A 1 90 ? -11.586 9.398 7.461 1 98.5 90 HIS A CA 1
ATOM 722 C C . HIS A 1 90 ? -12.438 8.93 6.285 1 98.5 90 HIS A C 1
ATOM 724 O O . HIS A 1 90 ? -12.336 9.477 5.184 1 98.5 90 HIS A O 1
ATOM 730 N N . LEU A 1 91 ? -13.312 7.938 6.598 1 98.25 91 LEU A N 1
ATOM 731 C CA . LEU A 1 91 ? -14.055 7.262 5.539 1 98.25 91 LEU A CA 1
ATOM 732 C C . LEU A 1 91 ? -15.547 7.242 5.852 1 98.25 91 LEU A C 1
ATOM 734 O O . LEU A 1 91 ? -15.953 7.434 7 1 98.25 91 LEU A O 1
ATOM 738 N N . LEU A 1 92 ? -16.312 7.109 4.801 1 97.19 92 LEU A N 1
ATOM 739 C CA . LEU A 1 92 ? -17.766 7.043 4.91 1 97.19 92 LEU A CA 1
ATOM 740 C C . LEU A 1 92 ? -18.297 5.797 4.215 1 97.19 92 LEU A C 1
ATOM 742 O O . LEU A 1 92 ? -18.031 5.574 3.031 1 97.19 92 LEU A O 1
ATOM 746 N N . SER A 1 93 ? -18.938 4.914 4.969 1 91.25 93 SER A N 1
ATOM 747 C CA . SER A 1 93 ? -19.641 3.756 4.434 1 91.25 93 SER A CA 1
ATOM 748 C C . SER A 1 93 ? -21.156 3.891 4.625 1 91.25 93 SER A C 1
ATOM 750 O O . SER A 1 93 ? -21.641 3.947 5.758 1 91.25 93 SER A O 1
ATOM 752 N N . GLU A 1 94 ? -21.922 3.846 3.465 1 82.5 94 GLU A N 1
ATOM 753 C CA . GLU A 1 94 ? -23.375 3.961 3.467 1 82.5 94 GLU A CA 1
ATOM 754 C C . GLU A 1 94 ? -23.859 4.914 4.559 1 82.5 94 GLU A C 1
ATOM 756 O O . GLU A 1 94 ? -24.172 6.074 4.285 1 82.5 94 GLU A O 1
ATOM 761 N N . ASN A 1 95 ? -23.906 4.516 5.754 1 76.94 95 ASN A N 1
ATOM 762 C CA . ASN A 1 95 ? -24.516 5.461 6.68 1 76.94 95 ASN A CA 1
ATOM 763 C C . ASN A 1 95 ? -23.656 5.68 7.918 1 76.94 95 ASN A C 1
ATOM 765 O O . ASN A 1 95 ? -24.156 6.133 8.953 1 76.94 95 ASN A O 1
ATOM 769 N N . SER A 1 96 ? -22.422 5.41 7.738 1 92.38 96 SER A N 1
ATOM 770 C CA . SER A 1 96 ? -21.609 5.555 8.938 1 92.38 96 SER A CA 1
ATOM 771 C C . SER A 1 96 ? -20.188 6.004 8.602 1 92.38 96 SER A C 1
ATOM 773 O O . SER A 1 96 ? -19.609 5.539 7.617 1 92.38 96 SER A O 1
ATOM 775 N N . GLU A 1 97 ? -19.75 7 9.359 1 96.19 97 GLU A N 1
ATOM 776 C CA . GLU A 1 97 ? -18.359 7.445 9.242 1 96.19 97 GLU A CA 1
ATOM 777 C C . GLU A 1 97 ? -17.453 6.637 10.164 1 96.19 97 GLU A C 1
ATOM 779 O O . GLU A 1 97 ? -17.844 6.262 11.266 1 96.19 97 GLU A O 1
ATOM 784 N N . PHE A 1 98 ? -16.281 6.328 9.672 1 96.81 98 PHE A N 1
ATOM 785 C CA . PHE A 1 98 ? -15.273 5.668 10.492 1 96.81 98 PHE A CA 1
ATOM 786 C C . PHE A 1 98 ? -13.867 6.113 10.094 1 96.81 98 PHE A C 1
ATOM 788 O O . PHE A 1 98 ? -13.703 6.844 9.109 1 96.81 98 PHE A O 1
ATOM 795 N N . SER A 1 99 ? -12.961 5.789 10.977 1 97.06 99 SER A N 1
ATOM 796 C CA . SER A 1 99 ? -11.586 6.188 10.711 1 97.06 99 SER A CA 1
ATOM 797 C C . SER A 1 99 ? -10.625 5.02 10.891 1 97.06 99 SER A C 1
ATOM 799 O O . SER A 1 99 ? -10.914 4.078 11.633 1 97.06 99 SER A O 1
ATOM 801 N N . ILE A 1 100 ? -9.578 5.09 10.156 1 96.25 100 ILE A N 1
ATOM 802 C CA . ILE A 1 100 ? -8.539 4.07 10.234 1 96.25 100 ILE A CA 1
ATOM 803 C C . ILE A 1 100 ? -7.184 4.73 10.477 1 96.25 100 ILE A C 1
ATOM 805 O O . ILE A 1 100 ? -6.848 5.727 9.828 1 96.25 100 ILE A O 1
ATOM 809 N N . ASP A 1 101 ? -6.441 4.121 11.383 1 95.69 101 ASP A N 1
ATOM 810 C CA . ASP A 1 101 ? -5.09 4.609 11.648 1 95.69 101 ASP A CA 1
ATOM 811 C C . ASP A 1 101 ? -4.145 4.25 10.508 1 95.69 101 ASP A C 1
ATOM 813 O O . ASP A 1 101 ? -4.215 3.15 9.953 1 95.69 101 ASP A O 1
ATOM 817 N N . ALA A 1 102 ? -3.281 5.168 10.172 1 96.69 102 ALA A N 1
ATOM 818 C CA . ALA A 1 102 ? -2.326 4.961 9.086 1 96.69 102 ALA A CA 1
ATOM 819 C C . ALA A 1 102 ? -1.036 5.734 9.336 1 96.69 102 ALA A C 1
ATOM 821 O O . ALA A 1 102 ? -1.024 6.703 10.102 1 96.69 102 ALA A O 1
ATOM 822 N N . ARG A 1 103 ? 0.102 5.285 8.758 1 96.12 103 ARG A N 1
ATOM 823 C CA . ARG A 1 103 ? 1.289 6.133 8.695 1 96.12 103 ARG A CA 1
ATOM 824 C C . ARG A 1 103 ? 1.039 7.363 7.832 1 96.12 103 ARG A C 1
ATOM 826 O O . ARG A 1 103 ? 0.283 7.301 6.859 1 96.12 103 ARG A O 1
ATOM 833 N N . PRO A 1 104 ? 1.619 8.453 8.172 1 96.81 104 PRO A N 1
ATOM 834 C CA . PRO A 1 104 ? 1.415 9.672 7.387 1 96.81 104 PRO A CA 1
ATOM 835 C C . PRO A 1 104 ? 1.748 9.484 5.91 1 96.81 104 PRO A C 1
ATOM 837 O O . PRO A 1 104 ? 1.034 9.992 5.043 1 96.81 104 PRO A O 1
ATOM 840 N N . SER A 1 105 ? 2.787 8.758 5.625 1 96.75 105 SER A N 1
ATOM 841 C CA . SER A 1 105 ? 3.18 8.531 4.238 1 96.75 105 SER A CA 1
ATOM 842 C C . SER A 1 105 ? 2.07 7.832 3.457 1 96.75 105 SER A C 1
ATOM 844 O O . SER A 1 105 ? 1.719 8.258 2.355 1 96.75 105 SER A O 1
ATOM 846 N N . ASP A 1 106 ? 1.481 6.84 4.031 1 97.5 106 ASP A N 1
ATOM 847 C CA . ASP A 1 106 ? 0.389 6.121 3.383 1 97.5 106 ASP A CA 1
ATOM 848 C C . ASP A 1 106 ? -0.845 7.008 3.242 1 97.5 106 ASP A C 1
ATOM 850 O O . ASP A 1 106 ? -1.495 7.016 2.195 1 97.5 106 ASP A O 1
ATOM 854 N N . ALA A 1 107 ? -1.115 7.668 4.305 1 98.38 107 ALA A N 1
ATOM 855 C CA . ALA A 1 107 ? -2.295 8.531 4.316 1 98.38 107 ALA A CA 1
ATOM 856 C C . ALA A 1 107 ? -2.207 9.594 3.225 1 98.38 107 ALA A C 1
ATOM 858 O O . ALA A 1 107 ? -3.162 9.797 2.473 1 98.38 107 ALA A O 1
ATOM 859 N N . VAL A 1 108 ? -1.096 10.203 3.146 1 98.5 108 VAL A N 1
ATOM 860 C CA . VAL A 1 108 ? -0.895 11.266 2.164 1 98.5 108 VAL A CA 1
ATOM 861 C C . VAL A 1 108 ? -0.956 10.68 0.754 1 98.5 108 VAL A C 1
ATOM 863 O O . VAL A 1 108 ? -1.596 11.25 -0.133 1 98.5 108 VAL A O 1
ATOM 866 N N . ALA A 1 109 ? -0.296 9.531 0.55 1 97.81 109 ALA A N 1
ATOM 867 C CA . ALA A 1 109 ? -0.305 8.883 -0.756 1 97.81 109 ALA A CA 1
ATOM 868 C C . ALA A 1 109 ? -1.729 8.539 -1.191 1 97.81 109 ALA A C 1
ATOM 870 O O . ALA A 1 109 ? -2.092 8.734 -2.354 1 97.81 109 ALA A O 1
ATOM 871 N N . ILE A 1 110 ? -2.488 8.07 -0.302 1 98.06 110 ILE A N 1
ATOM 872 C CA . ILE A 1 110 ? -3.867 7.688 -0.585 1 98.06 110 ILE A CA 1
ATOM 873 C C . ILE A 1 110 ? -4.707 8.938 -0.841 1 98.06 110 ILE A C 1
ATOM 875 O O . ILE A 1 110 ? -5.531 8.961 -1.758 1 98.06 110 ILE A O 1
ATOM 879 N N . ALA A 1 111 ? -4.484 9.984 -0.066 1 98.44 111 ALA A N 1
ATOM 880 C CA . ALA A 1 111 ? -5.234 11.227 -0.22 1 98.44 111 ALA A CA 1
ATOM 881 C C . ALA A 1 111 ? -5.023 11.828 -1.608 1 98.44 111 ALA A C 1
ATOM 883 O O . ALA A 1 111 ? -5.977 12.266 -2.252 1 98.44 111 ALA A O 1
ATOM 884 N N . ILE A 1 112 ? -3.857 11.789 -2.014 1 97.31 112 ILE A N 1
ATOM 885 C CA . ILE A 1 112 ? -3.502 12.367 -3.305 1 97.31 112 ILE A CA 1
ATOM 886 C C . ILE A 1 112 ? -4.199 11.594 -4.422 1 97.31 112 ILE A C 1
ATOM 888 O O . ILE A 1 112 ? -4.77 12.195 -5.34 1 97.31 112 ILE A O 1
ATOM 892 N N . ARG A 1 113 ? -4.219 10.336 -4.371 1 95.94 113 ARG A N 1
ATOM 893 C CA . ARG A 1 113 ? -4.844 9.508 -5.398 1 95.94 113 ARG A CA 1
ATOM 894 C C . ARG A 1 113 ? -6.363 9.609 -5.336 1 95.94 113 ARG A C 1
ATOM 896 O O . ARG A 1 113 ? -7.039 9.547 -6.367 1 95.94 113 ARG A O 1
ATOM 903 N N . GLY A 1 114 ? -6.844 9.695 -4.125 1 96.12 114 GLY A N 1
ATOM 904 C CA . GLY A 1 114 ? -8.281 9.797 -3.936 1 96.12 114 GLY A CA 1
ATOM 905 C C . GLY A 1 114 ? -8.828 11.188 -4.191 1 96.12 114 GLY A C 1
ATOM 906 O O . GLY A 1 114 ? -10.039 11.383 -4.277 1 96.12 114 GLY A O 1
ATOM 907 N N . GLY A 1 115 ? -7.91 12.156 -4.277 1 96.88 115 GLY A N 1
ATOM 908 C CA . GLY A 1 115 ? -8.328 13.531 -4.5 1 96.88 115 GLY A CA 1
ATOM 909 C C . GLY A 1 115 ? -9.07 14.125 -3.318 1 96.88 115 GLY A C 1
ATOM 910 O O . GLY A 1 115 ? -10.078 14.805 -3.494 1 96.88 115 GLY A O 1
ATOM 911 N N . VAL A 1 116 ? -8.625 13.828 -2.154 1 98.38 116 VAL A N 1
ATOM 912 C CA . VAL A 1 116 ? -9.305 14.328 -0.961 1 98.38 116 VAL A CA 1
ATOM 913 C C . VAL A 1 116 ? -8.375 15.25 -0.18 1 98.38 116 VAL A C 1
ATOM 915 O O . VAL A 1 116 ? -7.152 15.195 -0.355 1 98.38 116 VAL A O 1
ATOM 918 N N . PRO A 1 117 ? -8.883 16.062 0.72 1 98.75 117 PRO A N 1
ATOM 919 C CA . PRO A 1 117 ? -8.039 17 1.453 1 98.75 117 PRO A CA 1
ATOM 920 C C . PRO A 1 117 ? -7.23 16.328 2.561 1 98.75 117 PRO A C 1
ATOM 922 O O . PRO A 1 117 ? -7.648 15.305 3.1 1 98.75 117 PRO A O 1
ATOM 925 N N . ILE A 1 118 ? -6.121 16.922 2.812 1 98.75 118 ILE A N 1
ATOM 926 C CA . ILE A 1 118 ? -5.27 16.562 3.939 1 98.75 118 ILE A CA 1
ATOM 927 C C . ILE A 1 118 ? -5.309 17.656 4.996 1 98.75 118 ILE A C 1
ATOM 929 O O . ILE A 1 118 ? -5.113 18.844 4.684 1 98.75 118 ILE A O 1
ATOM 933 N N . PHE A 1 119 ? -5.578 17.281 6.203 1 98.62 119 PHE A N 1
ATOM 934 C CA . PHE A 1 119 ? -5.598 18.234 7.301 1 98.62 119 PHE A CA 1
ATOM 935 C C . PHE A 1 119 ? -4.531 17.891 8.336 1 98.62 119 PHE A C 1
ATOM 937 O O . PHE A 1 119 ? -4.109 16.734 8.445 1 98.62 119 PHE A O 1
ATOM 944 N N . ALA A 1 120 ? -4.086 18.875 9.031 1 97.19 120 ALA A N 1
ATOM 945 C CA . ALA A 1 120 ? -3.234 18.703 10.211 1 97.19 120 ALA A CA 1
ATOM 946 C C . ALA A 1 120 ? -3.85 19.391 11.43 1 97.19 120 ALA A C 1
ATOM 948 O O . ALA A 1 120 ? -4.387 20.484 11.328 1 97.19 120 ALA A O 1
ATOM 949 N N . LYS A 1 121 ? -3.777 18.672 12.492 1 95.88 121 LYS A N 1
ATOM 950 C CA . LYS A 1 121 ? -4.246 19.281 13.734 1 95.88 121 LYS A CA 1
ATOM 951 C C . LYS A 1 121 ? -3.359 20.469 14.125 1 95.88 121 LYS A C 1
ATOM 953 O O . LYS A 1 121 ? -2.135 20.391 14.016 1 95.88 121 LYS A O 1
ATOM 958 N N . GLU A 1 122 ? -3.918 21.469 14.664 1 90.88 122 GLU A N 1
ATOM 959 C CA . GLU A 1 122 ? -3.197 22.688 15.016 1 90.88 122 GLU A CA 1
ATOM 960 C C . GLU A 1 122 ? -2.117 22.406 16.062 1 90.88 122 GLU A C 1
ATOM 962 O O . GLU A 1 122 ? -1.051 23.031 16.031 1 90.88 122 GLU A O 1
ATOM 967 N N . GLY A 1 123 ? -2.477 21.531 16.969 1 89.19 123 GLY A N 1
ATOM 968 C CA . GLY A 1 123 ? -1.521 21.188 18.016 1 89.19 123 GLY A CA 1
ATOM 969 C C . GLY A 1 123 ? -0.199 20.688 17.469 1 89.19 123 GLY A C 1
ATOM 970 O O . GLY A 1 123 ? 0.857 20.938 18.047 1 89.19 123 GLY A O 1
ATOM 971 N N 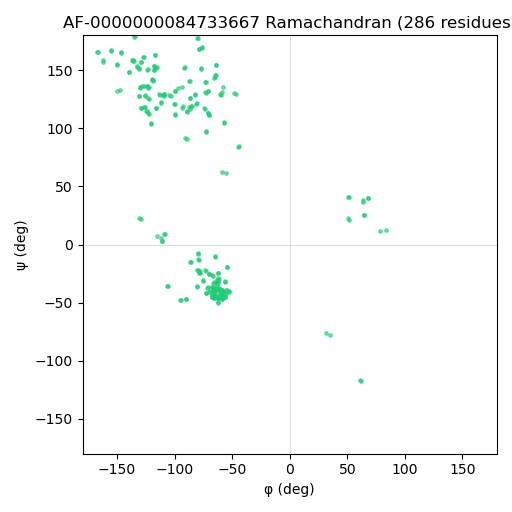. ILE A 1 124 ? -0.26 20.031 16.359 1 89.5 124 ILE A N 1
ATOM 972 C CA . ILE A 1 124 ? 0.954 19.5 15.758 1 89.5 124 ILE A CA 1
ATOM 973 C C . ILE A 1 124 ? 1.685 20.594 14.992 1 89.5 124 ILE A C 1
ATOM 975 O O . ILE A 1 124 ? 2.918 20.625 14.969 1 89.5 124 ILE A O 1
ATOM 979 N N . LEU A 1 125 ? 0.951 21.469 14.383 1 87.31 125 LEU A N 1
ATOM 980 C CA . LEU A 1 125 ? 1.527 22.562 13.602 1 87.31 125 LEU A CA 1
ATOM 981 C C . LEU A 1 125 ? 2.279 23.531 14.508 1 87.31 125 LEU A C 1
ATOM 983 O O . LEU A 1 125 ? 3.309 24.078 14.117 1 87.31 125 LEU A O 1
ATOM 987 N N . ARG A 1 126 ? 1.793 23.672 15.672 1 85 126 ARG A N 1
ATOM 988 C CA . ARG A 1 126 ? 2.395 24.594 16.625 1 85 126 ARG A CA 1
ATOM 989 C C . ARG A 1 126 ? 3.723 24.062 17.156 1 85 126 ARG A C 1
ATOM 991 O O . ARG A 1 126 ? 4.551 24.828 17.656 1 85 126 ARG A O 1
ATOM 998 N N . LYS A 1 127 ? 3.857 22.766 17.062 1 80.19 127 LYS A N 1
ATOM 999 C CA . LYS A 1 127 ? 5.086 22.141 17.547 1 80.19 127 LYS A CA 1
ATOM 1000 C C . LYS A 1 127 ? 6.211 22.266 16.531 1 80.19 127 LYS A C 1
ATOM 1002 O O . LYS A 1 127 ? 7.379 22.031 16.859 1 80.19 127 LYS A O 1
ATOM 1007 N N . THR A 1 128 ? 5.891 22.469 15.336 1 75.31 128 THR A N 1
ATOM 1008 C CA . THR A 1 128 ? 6.898 22.625 14.289 1 75.31 128 THR A CA 1
ATOM 1009 C C . THR A 1 128 ? 7.301 24.094 14.148 1 75.31 128 THR A C 1
ATOM 1011 O O . THR A 1 128 ? 6.438 24.969 14.062 1 75.31 128 THR A O 1
ATOM 1014 N N . PRO A 1 129 ? 8.602 24.438 14.492 1 64.06 129 PRO A N 1
ATOM 1015 C CA . PRO A 1 129 ? 8.992 25.859 14.414 1 64.06 129 PRO A CA 1
ATOM 1016 C C . PRO A 1 129 ? 8.555 26.516 13.102 1 64.06 129 PRO A C 1
ATOM 1018 O O . PRO A 1 129 ? 8.664 25.906 12.039 1 64.06 129 PRO A O 1
ATOM 1021 N N . PRO A 1 130 ? 7.949 27.578 13.305 1 55.5 130 PRO A N 1
ATOM 1022 C CA . PRO A 1 130 ? 7.547 28.391 12.148 1 55.5 130 PRO A CA 1
ATOM 1023 C C . PRO A 1 130 ? 8.734 28.797 11.281 1 55.5 130 PRO A C 1
ATOM 1025 O O . PRO A 1 130 ? 9.852 28.938 11.773 1 55.5 130 PRO A O 1
ATOM 1028 N N . ASN A 1 131 ? 8.719 28.734 9.859 1 55.81 131 ASN A N 1
ATOM 1029 C CA . ASN A 1 131 ? 9.656 29.297 8.898 1 55.81 131 ASN A CA 1
ATOM 1030 C C . ASN A 1 131 ? 10.914 28.453 8.781 1 55.81 131 ASN A C 1
ATOM 1032 O O . ASN A 1 131 ? 12.008 28.969 8.547 1 55.81 131 ASN A O 1
ATOM 1036 N N . MET A 1 132 ? 10.828 27.219 9.398 1 55.97 132 MET A N 1
ATOM 1037 C CA . MET A 1 132 ? 12.086 26.516 9.141 1 55.97 132 MET A CA 1
ATOM 1038 C C . MET A 1 132 ? 12.336 26.406 7.637 1 55.97 132 MET A C 1
ATOM 1040 O O . MET A 1 132 ? 11.438 26.031 6.883 1 55.97 132 MET A O 1
ATOM 1044 N N . ASP A 1 133 ? 13.234 27.219 7.199 1 57.97 133 ASP A N 1
ATOM 1045 C CA . ASP A 1 133 ? 13.711 27.141 5.82 1 57.97 133 ASP A CA 1
ATOM 1046 C C . ASP A 1 133 ? 14.234 25.75 5.492 1 57.97 133 ASP A C 1
ATOM 1048 O O . ASP A 1 133 ? 15.438 25.484 5.586 1 57.97 133 ASP A O 1
ATOM 1052 N N . PHE A 1 134 ? 13.352 24.828 5.59 1 57.56 134 PHE A N 1
ATOM 1053 C CA . PHE A 1 134 ? 13.766 23.469 5.223 1 57.56 134 PHE A CA 1
ATOM 1054 C C . PHE A 1 134 ? 14.359 23.453 3.818 1 57.56 134 PHE A C 1
ATOM 1056 O O . PHE A 1 134 ? 15.078 22.516 3.455 1 57.56 134 PHE A O 1
ATOM 1063 N N . LEU A 1 135 ? 14.008 24.531 3.086 1 54.59 135 LEU A N 1
ATOM 1064 C CA . LEU A 1 135 ? 14.594 24.641 1.755 1 54.59 135 LEU A CA 1
ATOM 1065 C C . LEU A 1 135 ? 16.109 24.781 1.836 1 54.59 135 LEU A C 1
ATOM 1067 O O . LEU A 1 135 ? 16.812 24.438 0.888 1 54.59 135 LEU A O 1
ATOM 1071 N N . GLN A 1 136 ? 16.5 25.375 2.826 1 55.28 136 GLN A N 1
ATOM 1072 C CA . GLN A 1 136 ? 17.938 25.516 2.949 1 55.28 136 GLN A CA 1
ATOM 1073 C C . GLN A 1 136 ? 18.609 24.156 3.16 1 55.28 136 GLN A C 1
ATOM 1075 O O . GLN A 1 136 ? 19.797 24 2.871 1 55.28 136 GLN A O 1
ATOM 1080 N N . LEU A 1 137 ? 17.891 23.312 3.693 1 53.66 137 LEU A N 1
ATOM 1081 C CA . LEU A 1 137 ? 18.469 21.969 3.83 1 53.66 137 LEU A CA 1
ATOM 1082 C C . LEU A 1 137 ? 18.781 21.375 2.463 1 53.66 137 LEU A C 1
ATOM 1084 O O . LEU A 1 137 ? 19.703 20.578 2.33 1 53.66 137 LEU A O 1
ATOM 1088 N N . SER A 1 138 ? 18.062 21.734 1.485 1 51.09 138 SER A N 1
ATOM 1089 C CA . SER A 1 138 ? 18.328 21.25 0.128 1 51.09 138 SER A CA 1
ATOM 1090 C C . SER A 1 138 ? 19.578 21.891 -0.45 1 51.09 138 SER A C 1
ATOM 1092 O O . SER A 1 138 ? 20.25 21.281 -1.294 1 51.09 138 SER A O 1
ATOM 1094 N N . ASP A 1 139 ? 19.781 23.125 -0.263 1 50.91 139 ASP A N 1
ATOM 1095 C CA . ASP A 1 139 ? 20.859 23.891 -0.869 1 50.91 139 ASP A CA 1
ATOM 1096 C C . ASP A 1 139 ? 22.219 23.359 -0.417 1 50.91 139 ASP A C 1
ATOM 1098 O O . ASP A 1 139 ? 23.25 23.641 -1.046 1 50.91 139 ASP A O 1
ATOM 1102 N N . ARG A 1 140 ? 22.344 22.844 0.808 1 46.41 140 ARG A N 1
ATOM 1103 C CA . ARG A 1 140 ? 23.703 22.484 1.164 1 46.41 140 ARG A CA 1
ATOM 1104 C C . ARG A 1 140 ? 24.25 21.391 0.249 1 46.41 140 ARG A C 1
ATOM 1106 O O . ARG A 1 140 ? 25.422 21.047 0.317 1 46.41 140 ARG A O 1
ATOM 1113 N N . SER A 1 141 ? 23.422 20.656 -0.305 1 43.78 141 SER A N 1
ATOM 1114 C CA . SER A 1 141 ? 24.031 19.578 -1.067 1 43.78 141 SER A CA 1
ATOM 1115 C C . SER A 1 141 ? 24.562 20.078 -2.408 1 43.78 141 SER A C 1
ATOM 1117 O O . SER A 1 141 ? 25.328 19.375 -3.08 1 43.78 141 SER A O 1
ATOM 1119 N N . ASP A 1 142 ? 24.078 21.141 -2.92 1 40.66 142 ASP A N 1
ATOM 1120 C CA . ASP A 1 142 ? 24.609 21.578 -4.207 1 40.66 142 ASP A CA 1
ATOM 1121 C C . ASP A 1 142 ? 25.844 22.453 -4.023 1 40.66 142 ASP A C 1
ATOM 1123 O O . ASP A 1 142 ? 26.297 23.078 -4.973 1 40.66 142 ASP A O 1
ATOM 1127 N N . ASP A 1 143 ? 26.125 22.969 -2.855 1 36.22 143 ASP A N 1
ATOM 1128 C CA . ASP A 1 143 ? 27.297 23.828 -2.939 1 36.22 143 ASP A CA 1
ATOM 1129 C C . ASP A 1 143 ? 28.578 23.016 -3.1 1 36.22 143 ASP A C 1
ATOM 1131 O O . ASP A 1 143 ? 28.906 22.203 -2.234 1 36.22 143 ASP A O 1
ATOM 1135 N N . PRO A 1 144 ? 29.047 22.844 -4.273 1 42.56 144 PRO A N 1
ATOM 1136 C CA . PRO A 1 144 ? 30.453 22.422 -4.402 1 42.56 144 PRO A CA 1
ATOM 1137 C C . PRO A 1 144 ? 31.391 23.203 -3.48 1 42.56 144 PRO A C 1
ATOM 1139 O O . PRO A 1 144 ? 31.375 24.438 -3.492 1 42.56 144 PRO A O 1
ATOM 1142 N N . GLU A 1 145 ? 31.516 22.766 -2.191 1 27.03 145 GLU A N 1
ATOM 1143 C CA . GLU A 1 145 ? 32.719 23.406 -1.645 1 27.03 145 GLU A CA 1
ATOM 1144 C C . GLU A 1 145 ? 33.969 23 -2.426 1 27.03 145 GLU A C 1
ATOM 1146 O O . GLU A 1 145 ? 34.125 21.828 -2.783 1 27.03 145 GLU A O 1
ATOM 1151 N N . MET B 1 1 ? -7.363 -24.422 -10.609 1 93.62 1 MET B N 1
ATOM 1152 C CA . MET B 1 1 ? -6.371 -23.562 -9.977 1 93.62 1 MET B CA 1
ATOM 1153 C C . MET B 1 1 ? -5.574 -24.328 -8.922 1 93.62 1 MET B C 1
ATOM 1155 O O . MET B 1 1 ? -6.043 -25.344 -8.398 1 93.62 1 MET B O 1
ATOM 1159 N N . VAL B 1 2 ? -4.336 -24.016 -8.758 1 95.88 2 VAL B N 1
ATOM 1160 C CA . VAL B 1 2 ? -3.432 -24.688 -7.824 1 95.88 2 VAL B CA 1
ATOM 1161 C C . VAL B 1 2 ? -3.037 -23.719 -6.707 1 95.88 2 VAL B C 1
ATOM 1163 O O . VAL B 1 2 ? -2.682 -22.562 -6.973 1 95.88 2 VAL B O 1
ATOM 1166 N N . GLU B 1 3 ? -3.201 -24.203 -5.48 1 98.12 3 GLU B N 1
ATOM 1167 C CA . GLU B 1 3 ? -2.742 -23.375 -4.363 1 98.12 3 GLU B CA 1
ATOM 1168 C C . GLU B 1 3 ? -1.218 -23.328 -4.309 1 98.12 3 GLU B C 1
ATOM 1170 O O . GLU B 1 3 ? -0.551 -24.359 -4.422 1 98.12 3 GLU B O 1
ATOM 1175 N N . VAL B 1 4 ? -0.735 -22.141 -4.176 1 96.88 4 VAL B N 1
ATOM 1176 C CA . VAL B 1 4 ? 0.713 -21.969 -4.121 1 96.88 4 VAL B CA 1
ATOM 1177 C C . VAL B 1 4 ? 1.094 -21.172 -2.879 1 96.88 4 VAL B C 1
ATOM 1179 O O . VAL B 1 4 ? 0.257 -20.469 -2.305 1 96.88 4 VAL B O 1
ATOM 1182 N N . PHE B 1 5 ? 2.381 -21.266 -2.482 1 96.88 5 PHE B N 1
ATOM 1183 C CA . PHE B 1 5 ? 2.928 -20.594 -1.304 1 96.88 5 PHE B CA 1
ATOM 1184 C C . PHE B 1 5 ? 4.238 -19.891 -1.637 1 96.88 5 PHE B C 1
ATOM 1186 O O . PHE B 1 5 ? 4.934 -20.281 -2.578 1 96.88 5 PHE B O 1
ATOM 1193 N N . VAL B 1 6 ? 4.449 -18.875 -0.843 1 96.81 6 VAL B N 1
ATOM 1194 C CA . VAL B 1 6 ? 5.746 -18.219 -0.995 1 96.81 6 VAL B CA 1
ATOM 1195 C C . VAL B 1 6 ? 6.848 -19.125 -0.451 1 96.81 6 VAL B C 1
ATOM 1197 O O . VAL B 1 6 ? 6.898 -19.406 0.75 1 96.81 6 VAL B O 1
ATOM 1200 N N . ARG B 1 7 ? 7.637 -19.562 -1.271 1 94.31 7 ARG B N 1
ATOM 1201 C CA . ARG B 1 7 ? 8.711 -20.453 -0.845 1 94.31 7 ARG B CA 1
ATOM 1202 C C . ARG B 1 7 ? 9.961 -19.656 -0.477 1 94.31 7 ARG B C 1
ATOM 1204 O O . ARG B 1 7 ? 10.602 -19.938 0.539 1 94.31 7 ARG B O 1
ATOM 1211 N N . GLU B 1 8 ? 10.273 -18.781 -1.324 1 93.31 8 GLU B N 1
ATOM 1212 C CA . GLU B 1 8 ? 11.484 -17.984 -1.109 1 93.31 8 GLU B CA 1
ATOM 1213 C C . GLU B 1 8 ? 11.477 -16.719 -1.953 1 93.31 8 GLU B C 1
ATOM 1215 O O . GLU B 1 8 ? 10.75 -16.625 -2.947 1 93.31 8 GLU B O 1
ATOM 1220 N N . ILE B 1 9 ? 12.242 -15.781 -1.53 1 94.94 9 ILE B N 1
ATOM 1221 C CA . ILE B 1 9 ? 12.547 -14.57 -2.283 1 94.94 9 ILE B CA 1
ATOM 1222 C C . ILE B 1 9 ? 14.062 -14.438 -2.453 1 94.94 9 ILE B C 1
ATOM 1224 O O . ILE B 1 9 ? 14.805 -14.453 -1.47 1 94.94 9 ILE B O 1
ATOM 1228 N N . PHE B 1 10 ? 14.445 -14.297 -3.732 1 91.62 10 PHE B N 1
ATOM 1229 C CA . PHE B 1 10 ? 15.867 -14.227 -4.035 1 91.62 10 PHE B CA 1
ATOM 1230 C C . PHE B 1 10 ? 16.219 -12.883 -4.672 1 91.62 10 PHE B C 1
ATOM 1232 O O . PHE B 1 10 ? 15.383 -12.273 -5.34 1 91.62 10 PHE B O 1
ATOM 1239 N N . PHE B 1 11 ? 17.484 -12.555 -4.367 1 92.38 11 PHE B N 1
ATOM 1240 C CA . PHE B 1 11 ? 17.984 -11.375 -5.07 1 92.38 11 PHE B CA 1
ATOM 1241 C C . PHE B 1 11 ? 18.578 -11.766 -6.418 1 92.38 11 PHE B C 1
ATOM 1243 O O . PHE B 1 11 ? 19.438 -12.641 -6.488 1 92.38 11 PHE B O 1
ATOM 1250 N N . ASP B 1 12 ? 18 -11.258 -7.438 1 86.81 12 ASP B N 1
ATOM 1251 C CA . ASP B 1 12 ? 18.5 -11.414 -8.797 1 86.81 12 ASP B CA 1
ATOM 1252 C C . ASP B 1 12 ? 19.453 -10.281 -9.164 1 86.81 12 ASP B C 1
ATOM 1254 O O . ASP B 1 12 ? 19.031 -9.258 -9.703 1 86.81 12 ASP B O 1
ATOM 1258 N N . SER B 1 13 ? 20.734 -10.445 -8.945 1 87.44 13 SER B N 1
ATOM 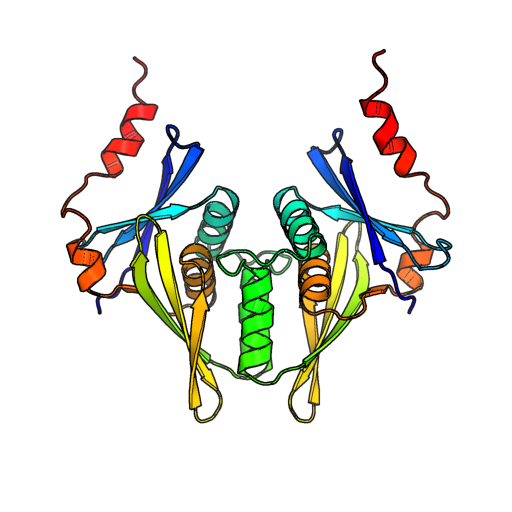1259 C CA . SER B 1 13 ? 21.75 -9.406 -9.109 1 87.44 13 SER B CA 1
ATOM 1260 C C . SER B 1 13 ? 21.844 -8.953 -10.555 1 87.44 13 SER B C 1
ATOM 1262 O O . SER B 1 13 ? 22.172 -7.797 -10.828 1 87.44 13 SER B O 1
ATOM 1264 N N . SER B 1 14 ? 21.594 -9.797 -11.508 1 86.5 14 SER B N 1
ATOM 1265 C CA . SER B 1 14 ? 21.688 -9.477 -12.93 1 86.5 14 SER B CA 1
ATOM 1266 C C . SER B 1 14 ? 20.688 -8.406 -13.32 1 86.5 14 SER B C 1
ATOM 1268 O O . SER B 1 14 ? 21 -7.52 -14.117 1 86.5 14 SER B O 1
ATOM 1270 N N . ASN B 1 15 ? 19.516 -8.43 -12.68 1 85.19 15 ASN B N 1
ATOM 1271 C CA . ASN B 1 15 ? 18.438 -7.523 -13.062 1 85.19 15 ASN B CA 1
ATOM 1272 C C . ASN B 1 15 ? 18.172 -6.48 -11.984 1 85.19 15 ASN B C 1
ATOM 1274 O O . ASN B 1 15 ? 17.297 -5.633 -12.133 1 85.19 15 ASN B O 1
ATOM 1278 N N . GLN B 1 16 ? 18.984 -6.562 -10.977 1 88 16 GLN B N 1
ATOM 1279 C CA . GLN B 1 16 ? 18.781 -5.664 -9.844 1 88 16 GLN B CA 1
ATOM 1280 C C . GLN B 1 16 ? 17.328 -5.707 -9.359 1 88 16 GLN B C 1
ATOM 1282 O O . GLN B 1 16 ? 16.703 -4.664 -9.164 1 88 16 GLN B O 1
ATOM 1287 N N . ALA B 1 17 ? 16.875 -6.898 -9.359 1 91.56 17 ALA B N 1
ATOM 1288 C CA . ALA B 1 17 ? 15.5 -7.168 -8.914 1 91.56 17 ALA B CA 1
ATOM 1289 C C . ALA B 1 17 ? 15.461 -8.375 -7.98 1 91.56 17 ALA B C 1
ATOM 1291 O O . ALA B 1 17 ? 16.5 -8.875 -7.555 1 91.56 17 ALA B O 1
ATOM 1292 N N . TYR B 1 18 ? 14.281 -8.641 -7.547 1 94.88 18 TYR B N 1
ATOM 1293 C CA . TYR B 1 18 ? 14.062 -9.828 -6.73 1 94.88 18 TYR B CA 1
ATOM 1294 C C . TYR B 1 18 ? 13.141 -10.82 -7.441 1 94.88 18 TYR B C 1
ATOM 1296 O O . TYR B 1 18 ? 12.328 -10.422 -8.281 1 94.88 18 TYR B O 1
ATOM 1304 N N . ILE B 1 19 ? 13.352 -12.055 -7.09 1 93.12 19 ILE B N 1
ATOM 1305 C CA . ILE B 1 19 ? 12.477 -13.078 -7.645 1 93.12 19 ILE B CA 1
ATOM 1306 C C . ILE B 1 19 ? 11.672 -13.734 -6.52 1 93.12 19 ILE B C 1
ATOM 1308 O O . ILE B 1 19 ? 12.25 -14.281 -5.574 1 93.12 19 ILE B O 1
ATOM 1312 N N . LEU B 1 20 ? 10.391 -13.586 -6.609 1 95.38 20 LEU B N 1
ATOM 1313 C CA . LEU B 1 20 ? 9.453 -14.266 -5.73 1 95.38 20 LEU B CA 1
ATOM 1314 C C . LEU B 1 20 ? 9.125 -15.656 -6.254 1 95.38 20 LEU B C 1
ATOM 1316 O O . LEU B 1 20 ? 8.609 -15.805 -7.363 1 95.38 20 LEU B O 1
ATOM 1320 N N . ILE B 1 21 ? 9.453 -16.672 -5.426 1 93.5 21 ILE B N 1
ATOM 1321 C CA . ILE B 1 21 ? 9.188 -18.047 -5.84 1 93.5 21 ILE B CA 1
ATOM 1322 C C . ILE B 1 21 ? 7.898 -18.547 -5.184 1 93.5 21 ILE B C 1
ATOM 1324 O O . ILE B 1 21 ? 7.84 -18.703 -3.961 1 93.5 21 ILE B O 1
ATOM 1328 N N . LEU B 1 22 ? 6.914 -18.75 -6.027 1 95.56 22 LEU B N 1
ATOM 1329 C CA . LEU B 1 22 ? 5.672 -19.391 -5.594 1 95.56 22 LEU B CA 1
ATOM 1330 C C . LEU B 1 22 ? 5.648 -20.859 -5.98 1 95.56 22 LEU B C 1
ATOM 1332 O O . LEU B 1 22 ? 5.969 -21.219 -7.121 1 95.56 22 LEU B O 1
ATOM 1336 N N . GLN B 1 23 ? 5.301 -21.656 -5.004 1 93.62 23 GLN B N 1
ATOM 1337 C CA . GLN B 1 23 ? 5.324 -23.094 -5.23 1 93.62 23 GLN B CA 1
ATOM 1338 C C . GLN B 1 23 ? 4.121 -23.781 -4.582 1 93.62 23 GLN B C 1
ATOM 1340 O O . GLN B 1 23 ? 3.658 -23.344 -3.521 1 93.62 23 GLN B O 1
ATOM 1345 N N . ASP B 1 24 ? 3.719 -24.859 -5.266 1 93.44 24 ASP B N 1
ATOM 1346 C CA . ASP B 1 24 ? 2.664 -25.641 -4.625 1 93.44 24 ASP B CA 1
ATOM 1347 C C . ASP B 1 24 ? 3.23 -26.531 -3.523 1 93.44 24 ASP B C 1
ATOM 1349 O O . ASP B 1 24 ? 4.449 -26.703 -3.416 1 93.44 24 ASP B O 1
ATOM 1353 N N . GLU B 1 25 ? 2.33 -27.078 -2.736 1 92.81 25 GLU B N 1
ATOM 1354 C CA . GLU B 1 25 ? 2.744 -27.859 -1.577 1 92.81 25 GLU B CA 1
ATOM 1355 C C . GLU B 1 25 ? 3.615 -29.047 -1.994 1 92.81 25 GLU B C 1
ATOM 1357 O O . GLU B 1 25 ? 4.613 -29.344 -1.337 1 92.81 25 GLU B O 1
ATOM 1362 N N . SER B 1 26 ? 3.252 -29.703 -3.082 1 90 26 SER B N 1
ATOM 1363 C CA . SER B 1 26 ? 3.969 -30.875 -3.551 1 90 26 SER B CA 1
ATOM 1364 C C . SER B 1 26 ? 5.234 -30.5 -4.309 1 90 26 SER B C 1
ATOM 1366 O O . SER B 1 26 ? 6.035 -31.359 -4.676 1 90 26 SER B O 1
ATOM 1368 N N . ARG B 1 27 ? 5.379 -29.188 -4.555 1 87.62 27 ARG B N 1
ATOM 1369 C CA . ARG B 1 27 ? 6.527 -28.641 -5.27 1 87.62 27 ARG B CA 1
ATOM 1370 C C . ARG B 1 27 ? 6.562 -29.141 -6.711 1 87.62 27 ARG B C 1
ATOM 1372 O O . ARG B 1 27 ? 7.637 -29.312 -7.289 1 87.62 27 ARG B O 1
ATOM 1379 N N . ASP B 1 28 ? 5.441 -29.5 -7.246 1 87.31 28 ASP B N 1
ATOM 1380 C CA . ASP B 1 28 ? 5.332 -29.906 -8.641 1 87.31 28 ASP B CA 1
ATOM 1381 C C . ASP B 1 28 ? 5.402 -28.703 -9.578 1 87.31 28 ASP B C 1
ATOM 1383 O O . ASP B 1 28 ? 5.863 -28.812 -10.711 1 87.31 28 ASP B O 1
ATOM 1387 N N . TRP B 1 29 ? 4.914 -27.625 -9.031 1 87.88 29 TRP B N 1
ATOM 1388 C CA . TRP B 1 29 ? 4.863 -26.391 -9.82 1 87.88 29 TRP B CA 1
ATOM 1389 C C . TRP B 1 29 ? 5.629 -25.281 -9.125 1 87.88 29 TRP B C 1
ATOM 1391 O O . TRP B 1 29 ? 5.555 -25.125 -7.902 1 87.88 29 TRP B O 1
ATOM 1401 N N . THR B 1 30 ? 6.422 -24.578 -9.93 1 90.69 30 THR B N 1
ATOM 1402 C CA . THR B 1 30 ? 7.141 -23.406 -9.461 1 90.69 30 THR B CA 1
ATOM 1403 C C . THR B 1 30 ? 6.844 -22.188 -10.352 1 90.69 30 THR B C 1
ATOM 1405 O O . THR B 1 30 ? 6.914 -22.281 -11.578 1 90.69 30 THR B O 1
ATOM 1408 N N . LEU B 1 31 ? 6.461 -21.141 -9.789 1 91.81 31 LEU B N 1
ATOM 1409 C CA . LEU B 1 31 ? 6.156 -19.906 -10.508 1 91.81 31 LEU B CA 1
ATOM 1410 C C . LEU B 1 31 ? 7.051 -18.766 -10.031 1 91.81 31 LEU B C 1
ATOM 1412 O O . LEU B 1 31 ? 6.844 -18.219 -8.945 1 91.81 31 LEU B O 1
ATOM 1416 N N . PRO B 1 32 ? 8.039 -18.406 -10.812 1 91.81 32 PRO B N 1
ATOM 1417 C CA . PRO B 1 32 ? 8.867 -17.25 -10.477 1 91.81 32 PRO B CA 1
ATOM 1418 C C . PRO B 1 32 ? 8.242 -15.922 -10.906 1 91.81 32 PRO B C 1
ATOM 1420 O O . PRO B 1 32 ? 7.801 -15.789 -12.047 1 91.81 32 PRO B O 1
ATOM 1423 N N . VAL B 1 33 ? 8.18 -15 -9.977 1 92.62 33 VAL B N 1
ATOM 1424 C CA . VAL B 1 33 ? 7.617 -13.68 -10.273 1 92.62 33 VAL B CA 1
ATOM 1425 C C . VAL B 1 33 ? 8.633 -12.594 -9.922 1 92.62 33 VAL B C 1
ATOM 1427 O O . VAL B 1 33 ? 9.016 -12.453 -8.758 1 92.62 33 VAL B O 1
ATOM 1430 N N . TRP B 1 34 ? 9.109 -11.867 -10.922 1 92.25 34 TRP B N 1
ATOM 1431 C CA . TRP B 1 34 ? 10.055 -10.789 -10.68 1 92.25 34 TRP B CA 1
ATOM 1432 C C . TRP B 1 34 ? 9.367 -9.586 -10.039 1 92.25 34 TRP B C 1
ATOM 1434 O O . TRP B 1 34 ? 8.32 -9.141 -10.523 1 92.25 34 TRP B O 1
ATOM 1444 N N . VAL B 1 35 ? 9.977 -9.117 -8.961 1 94.25 35 VAL B N 1
ATOM 1445 C CA . VAL B 1 35 ? 9.43 -7.965 -8.25 1 94.25 35 VAL B CA 1
ATOM 1446 C C . VAL B 1 35 ? 10.547 -6.996 -7.883 1 94.25 35 VAL B C 1
ATOM 1448 O O . VAL B 1 35 ? 11.727 -7.371 -7.879 1 94.25 35 VAL B O 1
ATOM 1451 N N . GLY B 1 36 ? 10.188 -5.773 -7.645 1 92.69 36 GLY B N 1
ATOM 1452 C CA . GLY B 1 36 ? 11.164 -4.789 -7.203 1 92.69 36 GLY B CA 1
ATOM 1453 C C . GLY B 1 36 ? 11.539 -4.938 -5.738 1 92.69 36 GLY B C 1
ATOM 1454 O O . GLY B 1 36 ? 10.914 -5.707 -5.008 1 92.69 36 GLY B O 1
ATOM 1455 N N . PRO B 1 37 ? 12.594 -4.184 -5.344 1 92.75 37 PRO B N 1
ATOM 1456 C CA . PRO B 1 37 ? 13.062 -4.277 -3.957 1 92.75 37 PRO B CA 1
ATOM 1457 C C . PRO B 1 37 ? 11.977 -3.916 -2.947 1 92.75 37 PRO B C 1
ATOM 1459 O O . PRO B 1 37 ? 11.859 -4.562 -1.904 1 92.75 37 PRO B O 1
ATOM 1462 N N . PHE B 1 38 ? 11.211 -2.957 -3.232 1 91.62 38 PHE B N 1
ATOM 1463 C CA . PHE B 1 38 ? 10.188 -2.518 -2.299 1 91.62 38 PHE B CA 1
ATOM 1464 C C . PHE B 1 38 ? 9.102 -3.584 -2.146 1 91.62 38 PHE B C 1
ATOM 1466 O O . PHE B 1 38 ? 8.656 -3.867 -1.031 1 91.62 38 PHE B O 1
ATOM 1473 N N . GLU B 1 39 ? 8.734 -4.117 -3.217 1 95.38 39 GLU B N 1
ATOM 1474 C CA . GLU B 1 39 ? 7.738 -5.18 -3.215 1 95.38 39 GLU B CA 1
ATOM 1475 C C . GLU B 1 39 ? 8.234 -6.402 -2.449 1 95.38 39 GLU B C 1
ATOM 1477 O O . GLU B 1 39 ? 7.508 -6.969 -1.63 1 95.38 39 GLU B O 1
ATOM 1482 N N . ALA B 1 40 ? 9.453 -6.754 -2.748 1 95.62 40 ALA B N 1
ATOM 1483 C CA . ALA B 1 40 ? 10.055 -7.902 -2.078 1 95.62 40 ALA B CA 1
ATOM 1484 C C . ALA B 1 40 ? 10.102 -7.695 -0.567 1 95.62 40 ALA B C 1
ATOM 1486 O O . ALA B 1 40 ? 9.789 -8.609 0.201 1 95.62 40 ALA B O 1
ATOM 1487 N N . GLN B 1 41 ? 10.461 -6.562 -0.206 1 92.94 41 GLN B N 1
ATOM 1488 C CA . GLN B 1 41 ? 10.523 -6.25 1.218 1 92.94 41 GLN B CA 1
ATOM 1489 C C . GLN B 1 41 ? 9.148 -6.34 1.863 1 92.94 41 GLN B C 1
ATOM 1491 O O . GLN B 1 41 ? 9.008 -6.871 2.965 1 92.94 41 GLN B O 1
ATOM 1496 N N . ALA B 1 42 ? 8.148 -5.789 1.234 1 93.88 42 ALA B N 1
ATOM 1497 C CA . ALA B 1 42 ? 6.789 -5.816 1.764 1 93.88 42 ALA B CA 1
ATOM 1498 C C . ALA B 1 42 ? 6.312 -7.25 1.984 1 93.88 42 ALA B C 1
ATOM 1500 O O . ALA B 1 42 ? 5.68 -7.551 3 1 93.88 42 ALA B O 1
ATOM 1501 N N . ILE B 1 43 ? 6.586 -8.062 1.033 1 96.94 43 ILE B N 1
ATOM 1502 C CA . ILE B 1 43 ? 6.188 -9.461 1.14 1 96.94 43 ILE B CA 1
ATOM 1503 C C . ILE B 1 43 ? 6.953 -10.133 2.279 1 96.94 43 ILE B C 1
ATOM 1505 O O . ILE B 1 43 ? 6.363 -10.836 3.102 1 96.94 43 ILE B O 1
ATOM 1509 N N . SER B 1 44 ? 8.281 -9.914 2.354 1 95.12 44 SER B N 1
ATOM 1510 C CA . SER B 1 44 ? 9.125 -10.508 3.391 1 95.12 44 SER B CA 1
ATOM 1511 C C . SER B 1 44 ? 8.648 -10.102 4.781 1 95.12 44 SER B C 1
ATOM 1513 O O . SER B 1 44 ? 8.609 -10.93 5.695 1 95.12 44 SER B O 1
ATOM 1515 N N . MET B 1 45 ? 8.297 -8.906 4.934 1 92.69 45 MET B N 1
ATOM 1516 C CA . MET B 1 45 ? 7.809 -8.422 6.219 1 92.69 45 MET B CA 1
ATOM 1517 C C . MET B 1 45 ? 6.496 -9.102 6.598 1 92.69 45 MET B C 1
ATOM 1519 O O . MET B 1 45 ? 6.262 -9.398 7.77 1 92.69 45 MET B O 1
ATOM 1523 N N . GLY B 1 46 ? 5.648 -9.266 5.645 1 93.94 46 GLY B N 1
ATOM 1524 C CA . GLY B 1 46 ? 4.414 -9.992 5.898 1 93.94 46 GLY B CA 1
ATOM 1525 C C . GLY B 1 46 ? 4.641 -11.43 6.34 1 93.94 46 GLY B C 1
ATOM 1526 O O . GLY B 1 46 ? 3.93 -11.938 7.207 1 93.94 46 GLY B O 1
ATOM 1527 N N . LEU B 1 47 ? 5.629 -12.039 5.738 1 94.69 47 LEU B N 1
ATOM 1528 C CA . LEU B 1 47 ? 5.953 -13.43 6.043 1 94.69 47 LEU B CA 1
ATOM 1529 C C . LEU B 1 47 ? 6.48 -13.562 7.469 1 94.69 47 LEU B C 1
ATOM 1531 O O . LEU B 1 47 ? 6.258 -14.578 8.125 1 94.69 47 LEU B O 1
ATOM 1535 N N . ALA B 1 48 ? 7.203 -12.594 7.863 1 89.56 48 ALA B N 1
ATOM 1536 C CA . ALA B 1 48 ? 7.809 -12.625 9.195 1 89.56 48 ALA B CA 1
ATOM 1537 C C . ALA B 1 48 ? 6.738 -12.586 10.281 1 89.56 48 ALA B C 1
ATOM 1539 O O . ALA B 1 48 ? 6.996 -12.961 11.43 1 89.56 48 ALA B O 1
ATOM 1540 N N . ARG B 1 49 ? 5.562 -12.352 9.977 1 77 49 ARG B N 1
ATOM 1541 C CA . ARG B 1 49 ? 4.414 -12.328 10.875 1 77 49 ARG B CA 1
ATOM 1542 C C . ARG B 1 49 ? 4.688 -11.453 12.094 1 77 49 ARG B C 1
ATOM 1544 O O . ARG B 1 49 ? 4.234 -11.75 13.195 1 77 49 ARG B O 1
ATOM 1551 N N . THR B 1 50 ? 5.551 -10.586 12.016 1 75.75 50 THR B N 1
ATOM 1552 C CA . THR B 1 50 ? 5.75 -9.609 13.086 1 75.75 50 THR B CA 1
ATOM 1553 C C . THR B 1 50 ? 4.961 -8.336 12.812 1 75.75 50 THR B C 1
ATOM 1555 O O . THR B 1 50 ? 5 -7.801 11.703 1 75.75 50 THR B O 1
ATOM 1558 N N . ARG B 1 51 ? 4.105 -8.117 13.672 1 73.88 51 ARG B N 1
ATOM 1559 C CA . ARG B 1 51 ? 3.305 -6.906 13.492 1 73.88 51 ARG B CA 1
ATOM 1560 C C . ARG B 1 51 ? 4.117 -5.656 13.812 1 73.88 51 ARG B C 1
ATOM 1562 O O . ARG B 1 51 ? 4.66 -5.523 14.906 1 73.88 51 ARG B O 1
ATOM 1569 N N . PRO B 1 52 ? 4.215 -4.945 12.711 1 79.31 52 PRO B N 1
ATOM 1570 C CA . PRO B 1 52 ? 4.957 -3.711 12.977 1 79.31 52 PRO B CA 1
ATOM 1571 C C . PRO B 1 52 ? 4.234 -2.787 13.953 1 79.31 52 PRO B C 1
ATOM 1573 O O . PRO B 1 52 ? 3.035 -2.957 14.195 1 79.31 52 PRO B O 1
ATOM 1576 N N . GLU B 1 53 ? 5 -1.98 14.625 1 78.75 53 GLU B N 1
ATOM 1577 C CA . GLU B 1 53 ? 4.434 -1.009 15.562 1 78.75 53 GLU B CA 1
ATOM 1578 C C . GLU B 1 53 ? 3.35 -0.169 14.891 1 78.75 53 GLU B C 1
ATOM 1580 O O . GLU B 1 53 ? 2.307 0.099 15.492 1 78.75 53 GLU B O 1
ATOM 1585 N N . ARG B 1 54 ? 3.693 0.169 13.633 1 86.5 54 ARG B N 1
ATOM 1586 C CA . ARG B 1 54 ? 2.732 0.911 12.82 1 86.5 54 ARG B CA 1
ATOM 1587 C C . ARG B 1 54 ? 2.355 0.132 11.57 1 86.5 54 ARG B C 1
ATOM 1589 O O . ARG B 1 54 ? 3.203 -0.526 10.961 1 86.5 54 ARG B O 1
ATOM 1596 N N . PRO B 1 55 ? 1.052 0.268 11.25 1 89.62 55 PRO B N 1
ATOM 1597 C CA . PRO B 1 55 ? 0.614 -0.482 10.07 1 89.62 55 PRO B CA 1
ATOM 1598 C C . PRO B 1 55 ? 1.357 -0.071 8.805 1 89.62 55 PRO B C 1
ATOM 1600 O O . PRO B 1 55 ? 1.491 1.122 8.523 1 89.62 55 PRO B O 1
ATOM 1603 N N . GLN B 1 56 ? 1.848 -1.08 8.164 1 92.75 56 GLN B N 1
ATOM 1604 C CA . GLN B 1 56 ? 2.383 -0.825 6.828 1 92.75 56 GLN B CA 1
ATOM 1605 C C . GLN B 1 56 ? 1.267 -0.759 5.789 1 92.75 56 GLN B C 1
ATOM 1607 O O . GLN B 1 56 ? 0.096 -0.968 6.113 1 92.75 56 GLN B O 1
ATOM 1612 N N . THR B 1 57 ? 1.703 -0.487 4.621 1 95.06 57 THR B N 1
ATOM 1613 C CA . THR B 1 57 ? 0.741 -0.174 3.572 1 95.06 57 THR B CA 1
ATOM 1614 C C . THR B 1 57 ? -0.268 -1.308 3.408 1 95.06 57 THR B C 1
ATOM 1616 O O . THR B 1 57 ? -1.477 -1.068 3.361 1 95.06 57 THR B O 1
ATOM 1619 N N . HIS B 1 58 ? 0.206 -2.555 3.377 1 96.62 58 HIS B N 1
ATOM 1620 C CA . HIS B 1 58 ? -0.691 -3.68 3.139 1 96.62 58 HIS B CA 1
ATOM 1621 C C . HIS B 1 58 ? -1.465 -4.043 4.402 1 96.62 58 HIS B C 1
ATOM 1623 O O . HIS B 1 58 ? -2.539 -4.648 4.324 1 96.62 58 HIS B O 1
ATOM 1629 N N . ASP B 1 59 ? -0.917 -3.684 5.543 1 95.25 59 ASP B N 1
ATOM 1630 C CA . ASP B 1 59 ? -1.681 -3.816 6.777 1 95.25 59 ASP B CA 1
ATOM 1631 C C . ASP B 1 59 ? -2.908 -2.908 6.766 1 95.25 59 ASP B C 1
ATOM 1633 O O . ASP B 1 59 ? -3.959 -3.268 7.301 1 95.25 59 ASP B O 1
ATOM 1637 N N . LEU B 1 60 ? -2.676 -1.785 6.195 1 95.44 60 LEU B N 1
ATOM 1638 C CA . LEU B 1 60 ? -3.764 -0.82 6.078 1 95.44 60 LEU B CA 1
ATOM 1639 C C . LEU B 1 60 ? -4.914 -1.394 5.254 1 95.44 60 LEU B C 1
ATOM 1641 O O . LEU B 1 60 ? -6.082 -1.156 5.562 1 95.44 60 LEU B O 1
ATOM 1645 N N . PHE B 1 61 ? -4.609 -2.139 4.234 1 96.94 61 PHE B N 1
ATOM 1646 C CA . PHE B 1 61 ? -5.617 -2.816 3.428 1 96.94 61 PHE B CA 1
ATOM 1647 C C . PHE B 1 61 ? -6.445 -3.766 4.285 1 96.94 61 PHE B C 1
ATOM 1649 O O . PHE B 1 61 ? -7.676 -3.748 4.227 1 96.94 61 PHE B O 1
ATOM 1656 N N . ILE B 1 62 ? -5.77 -4.516 5.082 1 96 62 ILE B N 1
ATOM 1657 C CA . ILE B 1 62 ? -6.441 -5.484 5.941 1 96 62 ILE B CA 1
ATOM 1658 C C . ILE B 1 62 ? -7.293 -4.754 6.973 1 96 62 ILE B C 1
ATOM 1660 O O . ILE B 1 62 ? -8.43 -5.152 7.246 1 96 62 ILE B O 1
ATOM 1664 N N . SER B 1 63 ? -6.777 -3.684 7.496 1 95.12 63 SER B N 1
ATOM 1665 C CA . SER B 1 63 ? -7.523 -2.895 8.469 1 95.12 63 SER B CA 1
ATOM 1666 C C . SER B 1 63 ? -8.828 -2.369 7.875 1 95.12 63 SER B C 1
ATOM 1668 O O . SER B 1 63 ? -9.859 -2.363 8.539 1 95.12 63 SER B O 1
ATOM 1670 N N . LEU B 1 64 ? -8.719 -1.921 6.641 1 96 64 LEU B N 1
ATOM 1671 C CA . LEU B 1 64 ? -9.914 -1.43 5.961 1 96 64 LEU B CA 1
ATOM 1672 C C . LEU B 1 64 ? -10.953 -2.541 5.809 1 96 64 LEU B C 1
ATOM 1674 O O . LEU B 1 64 ? -12.125 -2.354 6.148 1 96 64 LEU B O 1
ATOM 1678 N N . LEU B 1 65 ? -10.539 -3.645 5.312 1 96.12 65 LEU B N 1
ATOM 1679 C CA . LEU B 1 65 ? -11.445 -4.766 5.109 1 96.12 65 LEU B CA 1
ATOM 1680 C 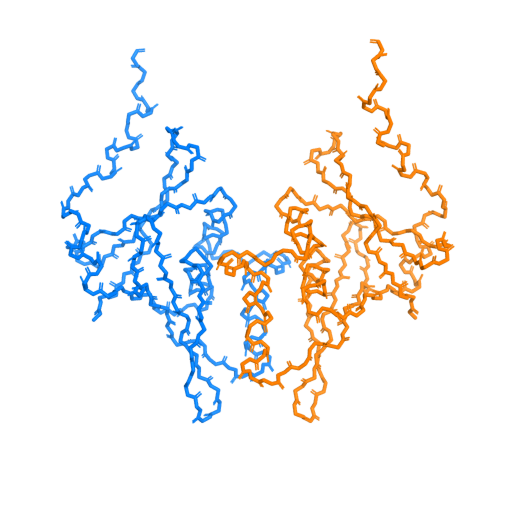C . LEU B 1 65 ? -12.133 -5.152 6.414 1 96.12 65 LEU B C 1
ATOM 1682 O O . LEU B 1 65 ? -13.344 -5.398 6.434 1 96.12 65 LEU B O 1
ATOM 1686 N N . ASP B 1 66 ? -11.375 -5.148 7.473 1 94.56 66 ASP B N 1
ATOM 1687 C CA . ASP B 1 66 ? -11.906 -5.516 8.781 1 94.56 66 ASP B CA 1
ATOM 1688 C C . ASP B 1 66 ? -12.938 -4.492 9.258 1 94.56 66 ASP B C 1
ATOM 1690 O O . ASP B 1 66 ? -13.961 -4.859 9.844 1 94.56 66 ASP B O 1
ATOM 1694 N N . SER B 1 67 ? -12.688 -3.279 8.977 1 92.94 67 SER B N 1
ATOM 1695 C CA . SER B 1 67 ? -13.531 -2.195 9.469 1 92.94 67 SER B CA 1
ATOM 1696 C C . SER B 1 67 ? -14.891 -2.201 8.789 1 92.94 67 SER B C 1
ATOM 1698 O O . SER B 1 67 ? -15.883 -1.728 9.352 1 92.94 67 SER B O 1
ATOM 1700 N N . ILE B 1 68 ? -14.977 -2.74 7.582 1 91 68 ILE B N 1
ATOM 1701 C CA . ILE B 1 68 ? -16.234 -2.674 6.836 1 91 68 ILE B CA 1
ATOM 1702 C C . ILE B 1 68 ? -16.781 -4.082 6.641 1 91 68 ILE B C 1
ATOM 1704 O O . ILE B 1 68 ? -17.688 -4.293 5.82 1 91 68 ILE B O 1
ATOM 1708 N N . THR B 1 69 ? -16.234 -5.066 7.223 1 90.62 69 THR B N 1
ATOM 1709 C CA . THR B 1 69 ? -16.672 -6.457 7.254 1 90.62 69 THR B CA 1
ATOM 1710 C C . THR B 1 69 ? -16.656 -7.059 5.852 1 90.62 69 THR B C 1
ATOM 1712 O O . THR B 1 69 ? -17.609 -7.723 5.441 1 90.62 69 THR B O 1
ATOM 1715 N N . VAL B 1 70 ? -15.711 -6.672 5.133 1 94.81 70 VAL B N 1
ATOM 1716 C CA . VAL B 1 70 ? -15.422 -7.332 3.863 1 94.81 70 VAL B CA 1
ATOM 1717 C C . VAL B 1 70 ? -14.375 -8.422 4.07 1 94.81 70 VAL B C 1
ATOM 1719 O O . VAL B 1 70 ? -13.391 -8.211 4.789 1 94.81 70 VAL B O 1
ATOM 1722 N N . LYS B 1 71 ? -14.609 -9.523 3.504 1 96.81 71 LYS B N 1
ATOM 1723 C CA . LYS B 1 71 ? -13.695 -10.641 3.684 1 96.81 71 LYS B CA 1
ATOM 1724 C C . LYS B 1 71 ? -12.844 -10.859 2.436 1 96.81 71 LYS B C 1
ATOM 1726 O O . LYS B 1 71 ? -13.359 -10.852 1.317 1 96.81 71 LYS B O 1
ATOM 1731 N N . LEU B 1 72 ? -11.594 -10.938 2.617 1 98 72 LEU B N 1
ATOM 1732 C CA . LEU B 1 72 ? -10.695 -11.414 1.566 1 98 72 LEU B CA 1
ATOM 1733 C C . LEU B 1 72 ? -10.688 -12.938 1.516 1 98 72 LEU B C 1
ATOM 1735 O O . LEU B 1 72 ? -10.289 -13.594 2.482 1 98 72 LEU B O 1
ATOM 1739 N N . LEU B 1 73 ? -11.039 -13.461 0.418 1 98.25 73 LEU B N 1
ATOM 1740 C CA . LEU B 1 73 ? -11.227 -14.906 0.322 1 98.25 73 LEU B CA 1
ATOM 1741 C C . LEU B 1 73 ? -9.953 -15.586 -0.182 1 98.25 73 LEU B C 1
ATOM 1743 O O . LEU B 1 73 ? -9.555 -16.625 0.34 1 98.25 73 LEU B O 1
ATOM 1747 N N . SER B 1 74 ? -9.406 -15.016 -1.244 1 98.69 74 SER B N 1
ATOM 1748 C CA . SER B 1 74 ? -8.227 -15.594 -1.881 1 98.69 74 SER B CA 1
ATOM 1749 C C . SER B 1 74 ? -7.602 -14.617 -2.869 1 98.69 74 SER B C 1
ATOM 1751 O O . SER B 1 74 ? -8.188 -13.57 -3.178 1 98.69 74 SER B O 1
ATOM 1753 N N . VAL B 1 75 ? -6.453 -14.922 -3.242 1 98.62 75 VAL B N 1
ATOM 1754 C CA . VAL B 1 75 ? -5.758 -14.242 -4.332 1 98.62 75 VAL B CA 1
ATOM 1755 C C . VAL B 1 75 ? -5.449 -15.242 -5.445 1 98.62 75 VAL B C 1
ATOM 1757 O O . VAL B 1 75 ? -5.07 -16.375 -5.18 1 98.62 75 VAL B O 1
ATOM 1760 N N . VAL B 1 76 ? -5.586 -14.781 -6.645 1 98.38 76 VAL B N 1
ATOM 1761 C CA . VAL B 1 76 ? -5.34 -15.68 -7.766 1 98.38 76 VAL B CA 1
ATOM 1762 C C . VAL B 1 76 ? -4.379 -15.023 -8.75 1 98.38 76 VAL B C 1
ATOM 1764 O O . VAL B 1 76 ? -4.633 -13.914 -9.234 1 98.38 76 VAL B O 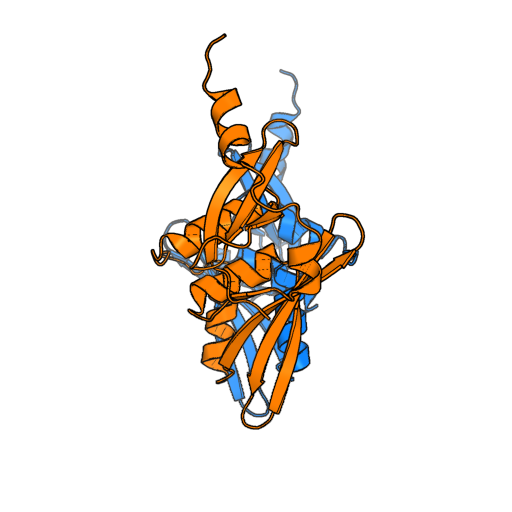1
ATOM 1767 N N . ILE B 1 77 ? -3.232 -15.617 -8.93 1 97.44 77 ILE B N 1
ATOM 1768 C CA . ILE B 1 77 ? -2.422 -15.227 -10.078 1 97.44 77 ILE B CA 1
ATOM 1769 C C . ILE B 1 77 ? -3.084 -15.711 -11.367 1 97.44 77 ILE B C 1
ATOM 1771 O O . ILE B 1 77 ? -3.076 -16.906 -11.664 1 97.44 77 ILE B O 1
ATOM 1775 N N . SER B 1 78 ? -3.561 -14.758 -12.133 1 93.25 78 SER B N 1
ATOM 1776 C CA . SER B 1 78 ? -4.629 -15.102 -13.062 1 93.25 78 SER B CA 1
ATOM 1777 C C . SER B 1 78 ? -4.117 -15.156 -14.5 1 93.25 78 SER B C 1
ATOM 1779 O O . SER B 1 78 ? -4.602 -15.945 -15.305 1 93.25 78 SER B O 1
ATOM 1781 N N . ARG B 1 79 ? -3.221 -14.312 -14.82 1 91.19 79 ARG B N 1
ATOM 1782 C CA . ARG B 1 79 ? -2.779 -14.32 -16.203 1 91.19 79 ARG B CA 1
ATOM 1783 C C . ARG B 1 79 ? -1.369 -13.758 -16.344 1 91.19 79 ARG B C 1
ATOM 1785 O O . ARG B 1 79 ? -0.824 -13.203 -15.383 1 91.19 79 ARG B O 1
ATOM 1792 N N . ILE B 1 80 ? -0.823 -13.992 -17.516 1 88.44 80 ILE B N 1
ATOM 1793 C CA . ILE B 1 80 ? 0.501 -13.484 -17.875 1 88.44 80 ILE B CA 1
ATOM 1794 C C . ILE B 1 80 ? 0.451 -12.805 -19.234 1 88.44 80 ILE B C 1
ATOM 1796 O O . ILE B 1 80 ? -0.186 -13.305 -20.156 1 88.44 80 ILE B O 1
ATOM 1800 N N . GLU B 1 81 ? 0.893 -11.672 -19.297 1 86.44 81 GLU B N 1
ATOM 1801 C CA . GLU B 1 81 ? 1.068 -10.938 -20.547 1 86.44 81 GLU B CA 1
ATOM 1802 C C . GLU B 1 81 ? 2.52 -10.5 -20.734 1 86.44 81 GLU B C 1
ATOM 1804 O O . GLU B 1 81 ? 2.992 -9.602 -20.031 1 86.44 81 GLU B O 1
ATOM 1809 N N . GLY B 1 82 ? 3.131 -11.133 -21.766 1 82.94 82 GLY B N 1
ATOM 1810 C CA . GLY B 1 82 ? 4.566 -10.906 -21.859 1 82.94 82 GLY B CA 1
ATOM 1811 C C . GLY B 1 82 ? 5.332 -11.406 -20.656 1 82.94 82 GLY B C 1
ATOM 1812 O O . GLY B 1 82 ? 5.375 -12.617 -20.406 1 82.94 82 GLY B O 1
ATOM 1813 N N . GLU B 1 83 ? 5.922 -10.578 -20 1 79.5 83 GLU B N 1
ATOM 1814 C CA . GLU B 1 83 ? 6.699 -10.969 -18.828 1 79.5 83 GLU B CA 1
ATOM 1815 C C . GLU B 1 83 ? 6.02 -10.531 -17.531 1 79.5 83 GLU B C 1
ATOM 1817 O O . GLU B 1 83 ? 6.582 -10.68 -16.438 1 79.5 83 GLU B O 1
ATOM 1822 N N . ALA B 1 84 ? 4.84 -10.086 -17.75 1 86.56 84 ALA B N 1
ATOM 1823 C CA . ALA B 1 84 ? 4.172 -9.523 -16.578 1 86.56 84 ALA B CA 1
ATOM 1824 C C . ALA B 1 84 ? 3.037 -10.43 -16.109 1 86.56 84 ALA B C 1
ATOM 1826 O O . ALA B 1 84 ? 2.193 -10.844 -16.906 1 86.56 84 ALA B O 1
ATOM 1827 N N . TYR B 1 85 ? 3.051 -10.719 -14.867 1 91.31 85 TYR B N 1
ATOM 1828 C CA . TYR B 1 85 ? 1.953 -11.453 -14.258 1 91.31 85 TYR B CA 1
ATOM 1829 C C . TYR B 1 85 ? 0.894 -10.508 -13.711 1 91.31 85 TYR B C 1
ATOM 1831 O O . TYR B 1 85 ? 1.202 -9.375 -13.328 1 91.31 85 TYR B O 1
ATOM 1839 N N . PHE B 1 86 ? -0.331 -11.078 -13.695 1 94.56 86 PHE B N 1
ATOM 1840 C CA . PHE B 1 86 ? -1.458 -10.352 -13.125 1 94.56 86 PHE B CA 1
ATOM 1841 C C . PHE B 1 86 ? -2.123 -11.156 -12.023 1 94.56 86 PHE B C 1
ATOM 1843 O O . PHE B 1 86 ? -2.133 -12.391 -12.062 1 94.56 86 PHE B O 1
ATOM 1850 N N . ALA B 1 87 ? -2.658 -10.406 -11.125 1 97.44 87 ALA B N 1
ATOM 1851 C CA . ALA B 1 87 ? -3.338 -11.062 -10.016 1 97.44 87 ALA B CA 1
ATOM 1852 C C . ALA B 1 87 ? -4.676 -10.398 -9.711 1 97.44 87 ALA B C 1
ATOM 1854 O O . ALA B 1 87 ? -4.934 -9.281 -10.172 1 97.44 87 ALA B O 1
ATOM 1855 N N . THR B 1 88 ? -5.5 -11.156 -9.086 1 97.38 88 THR B N 1
ATOM 1856 C CA . THR B 1 88 ? -6.812 -10.68 -8.672 1 97.38 88 THR B CA 1
ATOM 1857 C C . THR B 1 88 ? -7.066 -10.992 -7.203 1 97.38 88 THR B C 1
ATOM 1859 O O . THR B 1 88 ? -6.719 -12.07 -6.727 1 97.38 88 THR B O 1
ATOM 1862 N N . LEU B 1 89 ? -7.59 -10 -6.484 1 98.31 89 LEU B N 1
ATOM 1863 C CA . LEU B 1 89 ? -8.109 -10.227 -5.141 1 98.31 89 LEU B CA 1
ATOM 1864 C C . LEU B 1 89 ? -9.57 -10.672 -5.188 1 98.31 89 LEU B C 1
ATOM 1866 O O . LEU B 1 89 ? -10.398 -10.008 -5.816 1 98.31 89 LEU B O 1
ATOM 1870 N N . HIS B 1 90 ? -9.867 -11.734 -4.594 1 98.44 90 HIS B N 1
ATOM 1871 C CA . HIS B 1 90 ? -11.25 -12.18 -4.469 1 98.44 90 HIS B CA 1
ATOM 1872 C C . HIS B 1 90 ? -11.812 -11.852 -3.088 1 98.44 90 HIS B C 1
ATOM 1874 O O . HIS B 1 90 ? -11.297 -12.336 -2.076 1 98.44 90 HIS B O 1
ATOM 1880 N N . LEU B 1 91 ? -12.906 -11.062 -3.119 1 98.19 91 LEU B N 1
ATOM 1881 C CA . LEU B 1 91 ? -13.438 -10.516 -1.877 1 98.19 91 LEU B CA 1
ATOM 1882 C C . LEU B 1 91 ? -14.938 -10.797 -1.762 1 98.19 91 LEU B C 1
ATOM 1884 O O . LEU B 1 91 ? -15.594 -11.086 -2.762 1 98.19 91 LEU B O 1
ATOM 1888 N N . LEU B 1 92 ? -15.391 -10.789 -0.533 1 97 92 LEU B N 1
ATOM 1889 C CA . LEU B 1 92 ? -16.797 -11.008 -0.235 1 97 92 LEU B CA 1
ATOM 1890 C C . LEU B 1 92 ? -17.359 -9.875 0.618 1 97 92 LEU B C 1
ATOM 1892 O O . LEU B 1 92 ? -16.828 -9.578 1.689 1 97 92 LEU B O 1
ATOM 1896 N N . SER B 1 93 ? -18.344 -9.164 0.094 1 90.75 93 SER B N 1
ATOM 1897 C CA . SER B 1 93 ? -19.094 -8.148 0.834 1 90.75 93 SER B CA 1
ATOM 1898 C C . SER B 1 93 ? -20.531 -8.594 1.069 1 90.75 93 SER B C 1
ATOM 1900 O O . SER B 1 93 ? -21.297 -8.789 0.117 1 90.75 93 SER B O 1
ATOM 1902 N N . GLU B 1 94 ? -20.969 -8.656 2.402 1 81.75 94 GLU B N 1
ATOM 1903 C CA . GLU B 1 94 ? -22.312 -9.062 2.809 1 81.75 94 GLU B CA 1
ATOM 1904 C C . GLU B 1 94 ? -22.891 -10.078 1.835 1 81.75 94 GLU B C 1
ATOM 1906 O O . GLU B 1 94 ? -23.062 -11.25 2.18 1 81.75 94 GLU B O 1
ATOM 1911 N N . ASN B 1 95 ? -23.328 -9.68 0.705 1 76.31 95 ASN B N 1
ATOM 1912 C CA . ASN B 1 95 ? -24.016 -10.703 -0.062 1 76.31 95 ASN B CA 1
ATOM 1913 C C . ASN B 1 95 ? -23.484 -10.805 -1.487 1 76.31 95 ASN B C 1
ATOM 1915 O O . ASN B 1 95 ? -24.156 -11.336 -2.371 1 76.31 95 ASN B O 1
ATOM 1919 N N . SER B 1 96 ? -22.297 -10.336 -1.642 1 91.94 96 SER B N 1
ATOM 1920 C CA . SER B 1 96 ? -21.828 -10.359 -3.023 1 91.94 96 SER B CA 1
ATOM 1921 C C . SER B 1 96 ? -20.312 -10.523 -3.09 1 91.94 96 SER B C 1
ATOM 1923 O O . SER B 1 96 ? -19.578 -9.93 -2.295 1 91.94 96 SER B O 1
ATOM 1925 N N . GLU B 1 97 ? -19.906 -11.453 -3.951 1 96 97 GLU B N 1
ATOM 1926 C CA . GLU B 1 97 ? -18.484 -11.617 -4.238 1 96 97 GLU B CA 1
ATOM 1927 C C . GLU B 1 97 ? -18.031 -10.68 -5.352 1 96 97 GLU B C 1
ATOM 1929 O O . GLU B 1 97 ? -18.781 -10.422 -6.293 1 96 97 GLU B O 1
ATOM 1934 N N . PHE B 1 98 ? -16.859 -10.133 -5.199 1 96.75 98 PHE B N 1
ATOM 1935 C CA . PHE B 1 98 ? -16.266 -9.32 -6.254 1 96.75 98 PHE B CA 1
ATOM 1936 C C . PHE B 1 98 ? -14.742 -9.484 -6.266 1 96.75 98 PHE B C 1
ATOM 1938 O O . PHE B 1 98 ? -14.18 -10.125 -5.383 1 96.75 98 PHE B O 1
ATOM 1945 N N . SER B 1 99 ? -14.195 -9.031 -7.387 1 97 99 SER B N 1
ATOM 1946 C CA . SER B 1 99 ? -12.75 -9.156 -7.52 1 97 99 SER B CA 1
ATOM 1947 C C . SER B 1 99 ? -12.125 -7.84 -7.953 1 97 99 SER B C 1
ATOM 1949 O O . SER B 1 99 ? -12.781 -7.004 -8.578 1 97 99 SER B O 1
ATOM 1951 N N . ILE B 1 100 ? -10.922 -7.68 -7.559 1 96.25 100 ILE B N 1
ATOM 1952 C CA . ILE B 1 100 ? -10.164 -6.48 -7.918 1 96.25 100 ILE B CA 1
ATOM 1953 C C . ILE B 1 100 ? -8.828 -6.875 -8.531 1 96.25 100 ILE B C 1
ATOM 1955 O O . ILE B 1 100 ? -8.141 -7.762 -8.016 1 96.25 100 ILE B O 1
ATOM 1959 N N . ASP B 1 101 ? -8.5 -6.172 -9.609 1 95.62 101 ASP B N 1
ATOM 1960 C CA . ASP B 1 101 ? -7.207 -6.398 -10.25 1 95.62 101 ASP B CA 1
ATOM 1961 C C . ASP B 1 101 ? -6.07 -5.82 -9.414 1 95.62 101 ASP B C 1
ATOM 1963 O O . ASP B 1 101 ? -6.195 -4.73 -8.852 1 95.62 101 ASP B O 1
ATOM 1967 N N . ALA B 1 102 ? -4.988 -6.547 -9.344 1 96.62 102 ALA B N 1
ATOM 1968 C CA . ALA B 1 102 ? -3.826 -6.117 -8.57 1 96.62 102 ALA B CA 1
ATOM 1969 C C . ALA B 1 102 ? -2.531 -6.645 -9.18 1 96.62 102 ALA B C 1
ATOM 1971 O O . ALA B 1 102 ? -2.547 -7.621 -9.938 1 96.62 102 ALA B O 1
ATOM 1972 N N . ARG B 1 103 ? -1.394 -5.957 -8.922 1 96.25 103 ARG B N 1
ATOM 1973 C CA . ARG B 1 103 ? -0.096 -6.562 -9.211 1 96.25 103 ARG B CA 1
ATOM 1974 C C . ARG B 1 103 ? 0.141 -7.785 -8.328 1 96.25 103 ARG B C 1
ATOM 1976 O O . ARG B 1 103 ? -0.308 -7.828 -7.184 1 96.25 103 ARG B O 1
ATOM 1983 N N . PRO B 1 104 ? 0.799 -8.758 -8.844 1 96.88 104 PRO B N 1
ATOM 1984 C CA . PRO B 1 104 ? 1.055 -9.969 -8.055 1 96.88 104 PRO B CA 1
ATOM 1985 C C . PRO B 1 104 ? 1.742 -9.664 -6.727 1 96.88 104 PRO B C 1
ATOM 1987 O O . PRO B 1 104 ? 1.404 -10.266 -5.703 1 96.88 104 PRO B O 1
ATOM 1990 N N . SER B 1 105 ? 2.66 -8.75 -6.723 1 96.81 105 SER B N 1
ATOM 1991 C CA . SER B 1 105 ? 3.373 -8.398 -5.496 1 96.81 105 SER B CA 1
ATOM 1992 C C . SER B 1 105 ? 2.414 -7.898 -4.422 1 96.81 105 SER B C 1
ATOM 1994 O O . SER B 1 105 ? 2.473 -8.344 -3.275 1 96.81 105 SER B O 1
ATOM 1996 N N . ASP B 1 106 ? 1.511 -7.062 -4.797 1 97.5 106 ASP B N 1
ATOM 1997 C CA . ASP B 1 106 ? 0.528 -6.539 -3.855 1 97.5 106 ASP B CA 1
ATOM 1998 C C . ASP B 1 106 ? -0.429 -7.633 -3.393 1 97.5 106 ASP B C 1
ATOM 2000 O O . ASP B 1 106 ? -0.747 -7.73 -2.205 1 97.5 106 ASP B O 1
ATOM 2004 N N . ALA B 1 107 ? -0.853 -8.367 -4.348 1 98.38 107 ALA B N 1
ATOM 2005 C CA . ALA B 1 107 ? -1.804 -9.438 -4.043 1 98.38 107 ALA B CA 1
ATOM 2006 C C . ALA B 1 107 ? -1.217 -10.43 -3.041 1 98.38 107 ALA B C 1
ATOM 2008 O O . ALA B 1 107 ? -1.867 -10.781 -2.055 1 98.38 107 ALA B O 1
ATOM 2009 N N . VAL B 1 108 ? -0.035 -10.812 -3.297 1 98.5 108 VAL B N 1
ATOM 2010 C CA . VAL B 1 108 ? 0.629 -11.781 -2.432 1 98.5 108 VAL B CA 1
ATOM 2011 C C . VAL B 1 108 ? 0.854 -11.172 -1.049 1 98.5 108 VAL B C 1
ATOM 2013 O O . VAL B 1 108 ? 0.606 -11.82 -0.03 1 98.5 108 VAL B O 1
ATOM 2016 N N . ALA B 1 109 ? 1.312 -9.914 -1.015 1 97.81 109 ALA B N 1
ATOM 2017 C CA . ALA B 1 109 ? 1.544 -9.234 0.256 1 97.81 109 ALA B CA 1
ATOM 2018 C C . ALA B 1 109 ? 0.262 -9.156 1.08 1 97.81 109 ALA B C 1
ATOM 2020 O O . ALA B 1 109 ? 0.281 -9.383 2.291 1 97.81 109 ALA B O 1
ATOM 2021 N N . ILE B 1 110 ? -0.79 -8.852 0.45 1 98 110 ILE B N 1
ATOM 2022 C CA . ILE B 1 110 ? -2.078 -8.727 1.122 1 98 110 ILE B CA 1
ATOM 2023 C C . ILE B 1 110 ? -2.561 -10.102 1.576 1 98 110 ILE B C 1
ATOM 2025 O O . ILE B 1 110 ? -3.074 -10.258 2.688 1 98 110 ILE B O 1
ATOM 2029 N N . ALA B 1 111 ? -2.369 -11.117 0.751 1 98.44 111 ALA B N 1
ATOM 2030 C CA . ALA B 1 111 ? -2.793 -12.469 1.081 1 98.44 111 ALA B CA 1
ATOM 2031 C C . ALA B 1 111 ? -2.094 -12.977 2.342 1 98.44 111 ALA B C 1
ATOM 2033 O O . ALA B 1 111 ? -2.729 -13.57 3.217 1 98.44 111 ALA B O 1
ATOM 2034 N N . ILE B 1 112 ? -0.896 -12.711 2.406 1 97.31 112 ILE B N 1
ATOM 2035 C CA . ILE B 1 112 ? -0.091 -13.164 3.535 1 97.31 112 ILE B CA 1
ATOM 2036 C C . ILE B 1 112 ? -0.583 -12.508 4.82 1 97.31 112 ILE B C 1
ATOM 2038 O O . ILE B 1 112 ? -0.745 -13.172 5.844 1 97.31 112 ILE B O 1
ATOM 2042 N N . ARG B 1 113 ? -0.852 -11.273 4.797 1 95.88 113 ARG B N 1
ATOM 2043 C CA . ARG B 1 113 ? -1.312 -10.539 5.973 1 95.88 113 ARG B CA 1
ATOM 2044 C C . ARG B 1 113 ? -2.74 -10.938 6.34 1 95.88 113 ARG B C 1
ATOM 2046 O O . ARG B 1 113 ? -3.098 -10.969 7.52 1 95.88 113 ARG B O 1
ATOM 2053 N N . GLY B 1 114 ? -3.516 -11.172 5.324 1 96 114 GLY B N 1
ATOM 2054 C CA . GLY B 1 114 ? -4.902 -11.555 5.547 1 96 114 GLY B CA 1
ATOM 2055 C C . GLY B 1 114 ? -5.066 -13.016 5.91 1 96 114 GLY B C 1
ATOM 2056 O O . GLY B 1 114 ? -6.145 -13.438 6.332 1 96 114 GLY B O 1
ATOM 2057 N N . GLY B 1 115 ? -4.004 -13.781 5.719 1 96.75 115 GLY B N 1
ATOM 2058 C CA . GLY B 1 115 ? -4.062 -15.203 6.02 1 96.75 115 GLY B CA 1
ATOM 2059 C C . GLY B 1 115 ? -4.977 -15.969 5.082 1 96.75 115 GLY B C 1
ATOM 2060 O O . GLY B 1 115 ? -5.746 -16.828 5.523 1 96.75 115 GLY B O 1
ATOM 2061 N N . VAL B 1 116 ? -4.941 -15.633 3.848 1 98.31 116 VAL B N 1
ATOM 2062 C CA . VAL B 1 116 ? -5.816 -16.297 2.881 1 98.31 116 VAL B CA 1
ATOM 2063 C C . VAL B 1 116 ? -4.977 -17.047 1.85 1 98.31 116 VAL B C 1
ATOM 2065 O O . VAL B 1 116 ? -3.789 -16.75 1.676 1 98.31 116 VAL B O 1
ATOM 2068 N N . PRO B 1 117 ? -5.551 -17.969 1.11 1 98.75 117 PRO B N 1
ATOM 2069 C CA . PRO B 1 117 ? -4.777 -18.75 0.15 1 98.75 117 PRO B CA 1
ATOM 2070 C C . PRO B 1 117 ? -4.453 -17.969 -1.126 1 98.75 117 PRO B C 1
ATOM 2072 O O . PRO B 1 117 ? -5.195 -17.062 -1.502 1 98.75 117 PRO B O 1
ATOM 2075 N N . ILE B 1 118 ? -3.361 -18.359 -1.688 1 98.75 118 ILE B N 1
ATOM 2076 C CA . ILE B 1 118 ? -2.945 -17.875 -3 1 98.75 118 ILE B CA 1
ATOM 2077 C C . ILE B 1 118 ? -3.064 -19 -4.027 1 98.75 118 ILE B C 1
ATOM 2079 O O . ILE B 1 118 ? -2.568 -20.109 -3.807 1 98.75 118 ILE B O 1
ATOM 2083 N N . PHE B 1 119 ? -3.727 -18.703 -5.105 1 98.62 119 PHE B N 1
ATOM 2084 C CA . PHE B 1 119 ? -3.863 -19.688 -6.176 1 98.62 119 PHE B CA 1
ATOM 2085 C C . PHE B 1 119 ? -3.215 -19.188 -7.461 1 98.62 119 PHE B C 1
ATOM 2087 O O . PHE B 1 119 ? -3.07 -17.969 -7.656 1 98.62 119 PHE B O 1
ATOM 2094 N N . ALA B 1 120 ? -2.803 -20.094 -8.266 1 97.25 120 ALA B N 1
ATOM 2095 C CA . ALA B 1 120 ? -2.363 -19.812 -9.633 1 97.25 120 ALA B CA 1
ATOM 2096 C C . ALA B 1 120 ? -3.15 -20.625 -10.648 1 97.25 120 ALA B C 1
ATOM 2098 O O . ALA B 1 120 ? -3.416 -21.812 -10.422 1 97.25 120 ALA B O 1
ATOM 2099 N N . LYS B 1 121 ? -3.521 -19.953 -11.68 1 95.88 121 LYS B N 1
ATOM 2100 C CA . LYS B 1 121 ? -4.188 -20.688 -12.75 1 95.88 121 LYS B CA 1
ATOM 2101 C C . LYS B 1 121 ? -3.232 -21.688 -13.398 1 95.88 121 LYS B C 1
ATOM 2103 O O . LYS B 1 121 ? -2.062 -21.375 -13.625 1 95.88 121 LYS B O 1
ATOM 2108 N N . GLU B 1 122 ? -3.705 -22.812 -13.766 1 90.94 122 GLU B N 1
ATOM 2109 C CA . GLU B 1 122 ? -2.887 -23.875 -14.328 1 90.94 122 GLU B CA 1
ATOM 2110 C C . GLU B 1 122 ? -2.217 -23.438 -15.625 1 90.94 122 GLU B C 1
ATOM 2112 O O . GLU B 1 122 ? -1.089 -23.828 -15.922 1 90.94 122 GLU B O 1
ATOM 2117 N N . GLY B 1 123 ? -2.996 -22.672 -16.391 1 89.31 123 GLY B N 1
ATOM 2118 C CA . GLY B 1 123 ? -2.451 -22.188 -17.656 1 89.31 123 GLY B CA 1
ATOM 2119 C C . GLY B 1 123 ? -1.158 -21.406 -17.484 1 89.31 123 GLY B C 1
ATOM 2120 O O . GLY B 1 123 ? -0.28 -21.469 -18.344 1 89.31 123 GLY B O 1
ATOM 2121 N N . ILE B 1 124 ? -1.042 -20.75 -16.375 1 89.75 124 ILE B N 1
ATOM 2122 C CA . ILE B 1 124 ? 0.161 -19.969 -16.109 1 89.75 124 ILE B CA 1
ATOM 2123 C C . ILE B 1 124 ? 1.276 -20.875 -15.625 1 89.75 124 ILE B C 1
ATOM 2125 O O . ILE B 1 124 ? 2.447 -20.672 -15.961 1 89.75 124 ILE B O 1
ATOM 2129 N N . LEU B 1 125 ? 0.938 -21.859 -14.859 1 87.56 125 LEU B N 1
ATOM 2130 C CA . LEU B 1 125 ? 1.908 -22.797 -14.297 1 87.56 125 LEU B CA 1
ATOM 2131 C C . LEU B 1 125 ? 2.555 -23.625 -15.398 1 87.56 125 LEU B C 1
ATOM 2133 O O . LEU B 1 125 ? 3.74 -23.953 -15.32 1 87.56 125 LEU B O 1
ATOM 2137 N N . ARG B 1 126 ? 1.806 -23.875 -16.391 1 85.31 126 ARG B N 1
ATOM 2138 C CA . ARG B 1 126 ? 2.291 -24.703 -17.484 1 85.31 126 ARG B CA 1
ATOM 2139 C C . ARG B 1 126 ? 3.291 -23.938 -18.344 1 85.31 126 ARG B C 1
ATOM 2141 O O . ARG B 1 126 ? 4.078 -24.547 -19.078 1 85.31 126 ARG B O 1
ATOM 2148 N N . LYS B 1 127 ? 3.201 -22.641 -18.266 1 80.62 127 LYS B N 1
ATOM 2149 C CA . LYS B 1 127 ? 4.102 -21.812 -19.062 1 80.62 127 LYS B CA 1
ATOM 2150 C C . LYS B 1 127 ? 5.473 -21.703 -18.406 1 80.62 127 LYS B C 1
ATOM 2152 O O . LYS B 1 127 ? 6.438 -21.266 -19.047 1 80.62 127 LYS B O 1
ATOM 2157 N N . THR B 1 128 ? 5.547 -21.922 -17.172 1 75.62 128 THR B N 1
ATOM 2158 C CA . THR B 1 128 ? 6.824 -21.875 -16.469 1 75.62 128 THR B CA 1
ATOM 2159 C C . THR B 1 128 ? 7.5 -23.25 -16.484 1 75.62 128 THR B C 1
ATOM 2161 O O . THR B 1 128 ? 6.867 -24.266 -16.172 1 75.62 128 THR B O 1
ATOM 2164 N N . PRO B 1 129 ? 8.695 -23.359 -17.172 1 64.31 129 PRO B N 1
ATOM 2165 C CA . PRO B 1 129 ? 9.336 -24.688 -17.234 1 64.31 129 PRO B CA 1
ATOM 2166 C C . PRO B 1 129 ? 9.414 -25.359 -15.875 1 64.31 129 PRO B C 1
ATOM 2168 O O . PRO B 1 129 ? 9.703 -24.719 -14.867 1 64.31 129 PRO B O 1
ATOM 2171 N N . PRO B 1 130 ? 8.992 -26.531 -15.93 1 55.72 130 PRO B N 1
ATOM 2172 C CA . PRO B 1 130 ? 9.078 -27.375 -14.734 1 55.72 130 PRO B CA 1
ATOM 2173 C C . PRO B 1 130 ? 10.508 -27.547 -14.234 1 55.72 130 PRO B C 1
ATOM 2175 O O . PRO B 1 130 ? 11.461 -27.453 -15.016 1 55.72 130 PRO B O 1
ATOM 2178 N N . ASN B 1 131 ? 10.906 -27.375 -12.883 1 56.22 131 ASN B N 1
ATOM 2179 C CA . ASN B 1 131 ? 12.164 -27.719 -12.219 1 56.22 131 ASN B CA 1
ATOM 2180 C C . ASN B 1 131 ? 13.219 -26.641 -12.422 1 56.22 131 ASN B C 1
ATOM 2182 O O . ASN B 1 131 ? 14.406 -26.953 -12.523 1 56.22 131 ASN B O 1
ATOM 2186 N N . MET B 1 132 ? 12.711 -25.484 -12.938 1 56.34 132 MET B N 1
ATOM 2187 C CA . MET B 1 132 ? 13.828 -24.547 -13.008 1 56.34 132 MET B CA 1
ATOM 2188 C C . MET B 1 132 ? 14.461 -24.359 -11.633 1 56.34 132 MET B C 1
ATOM 2190 O O . MET B 1 132 ? 13.758 -24.172 -10.641 1 56.34 132 MET B O 1
ATOM 2194 N N . ASP B 1 133 ? 15.602 -24.953 -11.484 1 58.47 133 ASP B N 1
ATOM 2195 C CA . ASP B 1 133 ? 16.406 -24.766 -10.281 1 58.47 133 ASP B CA 1
ATOM 2196 C C . ASP B 1 133 ? 16.75 -23.297 -10.07 1 58.47 133 ASP B C 1
ATOM 2198 O O . ASP B 1 133 ? 17.812 -22.828 -10.484 1 58.47 133 ASP B O 1
ATOM 2202 N N . PHE B 1 134 ? 15.719 -22.562 -9.883 1 57.72 134 PHE B N 1
ATOM 2203 C CA . PHE B 1 134 ? 15.953 -21.141 -9.609 1 57.72 134 PHE B CA 1
ATOM 2204 C C . PHE B 1 134 ? 16.891 -20.984 -8.422 1 57.72 134 PHE B C 1
ATOM 2206 O O . PHE B 1 134 ? 17.5 -19.922 -8.242 1 57.72 134 PHE B O 1
ATOM 2213 N N . LEU B 1 135 ? 16.969 -22.078 -7.648 1 54.75 135 LEU B N 1
ATOM 2214 C CA . LEU B 1 135 ? 17.906 -22.047 -6.527 1 54.75 135 LEU B CA 1
ATOM 2215 C C . LEU B 1 135 ? 19.344 -21.906 -7.02 1 54.75 135 LEU B C 1
ATOM 2217 O O . LEU B 1 135 ? 20.203 -21.406 -6.289 1 54.75 135 LEU B O 1
ATOM 2221 N N . GLN B 1 136 ? 19.547 -22.438 -8.086 1 55.5 136 GLN B N 1
ATOM 2222 C CA . GLN B 1 136 ? 20.906 -22.328 -8.602 1 55.5 136 GLN B CA 1
ATOM 2223 C C . GLN B 1 136 ? 21.234 -20.875 -8.969 1 55.5 136 GLN B C 1
ATOM 2225 O O . GLN B 1 136 ? 22.391 -20.484 -9.016 1 55.5 136 GLN B O 1
ATOM 2230 N N . LEU B 1 137 ? 20.25 -20.172 -9.266 1 53.81 137 LEU B N 1
ATOM 2231 C CA . LEU B 1 137 ? 20.5 -18.766 -9.531 1 53.81 137 LEU B CA 1
ATOM 2232 C C . LEU B 1 137 ? 21.047 -18.062 -8.297 1 53.81 137 LEU B C 1
ATOM 2234 O O . LEU B 1 137 ? 21.812 -17.094 -8.414 1 53.81 137 LEU B O 1
ATOM 2238 N N . SER B 1 138 ? 20.703 -18.516 -7.168 1 51.16 138 SER B N 1
ATOM 2239 C CA . SER B 1 138 ? 21.219 -17.953 -5.922 1 51.16 138 SER B CA 1
ATOM 2240 C C . SER B 1 138 ? 22.672 -18.328 -5.711 1 51.16 138 SER B C 1
ATOM 2242 O O . SER B 1 138 ? 23.422 -17.594 -5.059 1 51.16 138 SER B O 1
ATOM 2244 N N . ASP B 1 139 ? 23.031 -19.531 -5.977 1 50.88 139 ASP B N 1
ATOM 2245 C CA . ASP B 1 139 ? 24.359 -20.062 -5.707 1 50.88 139 ASP B CA 1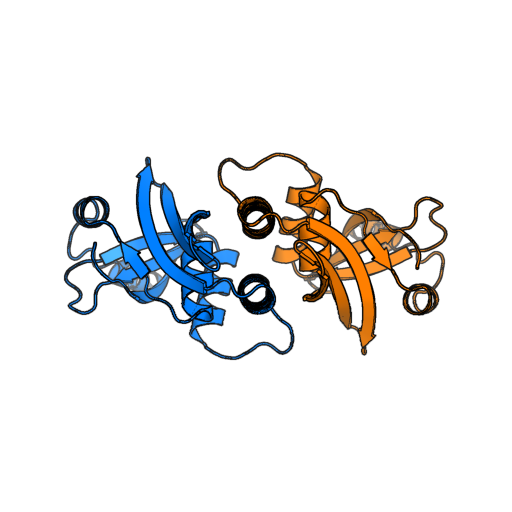
ATOM 2246 C C . ASP B 1 139 ? 25.438 -19.312 -6.504 1 50.88 139 ASP B C 1
ATOM 2248 O O . ASP B 1 139 ? 26.625 -19.391 -6.18 1 50.88 139 ASP B O 1
ATOM 2252 N N . ARG B 1 140 ? 25.125 -18.828 -7.695 1 46.75 140 ARG B N 1
ATOM 2253 C CA . ARG B 1 140 ? 26.25 -18.234 -8.414 1 46.75 140 ARG B CA 1
ATOM 2254 C C . ARG B 1 140 ? 26.812 -17.031 -7.66 1 46.75 140 ARG B C 1
ATOM 2256 O O . ARG B 1 140 ? 27.844 -16.484 -8.047 1 46.75 140 ARG B O 1
ATOM 2263 N N . SER B 1 141 ? 26.047 -16.438 -6.871 1 43.72 141 SER B N 1
ATOM 2264 C CA . SER B 1 141 ? 26.641 -15.242 -6.281 1 43.72 141 SER B CA 1
ATOM 2265 C C . SER B 1 141 ? 27.609 -15.602 -5.148 1 43.72 141 SER B C 1
ATOM 2267 O O . SER B 1 141 ? 28.391 -14.766 -4.699 1 43.72 141 SER B O 1
ATOM 2269 N N . ASP B 1 142 ? 27.453 -16.719 -4.543 1 40.59 142 ASP B N 1
ATOM 2270 C CA . ASP B 1 142 ? 28.375 -17.031 -3.455 1 40.59 142 ASP B CA 1
ATOM 2271 C C . ASP B 1 142 ? 29.656 -17.688 -3.982 1 40.59 142 ASP B C 1
ATOM 2273 O O . ASP B 1 142 ? 30.453 -18.203 -3.205 1 40.59 142 ASP B O 1
ATOM 2277 N N . ASP B 1 143 ? 29.703 -18.172 -5.211 1 36.03 143 ASP B N 1
ATOM 2278 C CA . ASP B 1 143 ? 31 -18.812 -5.465 1 36.03 143 ASP B CA 1
ATOM 2279 C C . ASP B 1 143 ? 32.094 -17.781 -5.617 1 36.03 143 ASP B C 1
ATOM 2281 O O . ASP B 1 143 ? 32.062 -16.938 -6.512 1 36.03 143 ASP B O 1
ATOM 2285 N N . PRO B 1 144 ? 32.844 -17.5 -4.598 1 42.56 144 PRO B N 1
ATOM 2286 C CA . PRO B 1 144 ? 34.125 -16.828 -4.816 1 42.56 144 PRO B CA 1
ATOM 2287 C C . PRO B 1 144 ? 34.906 -17.406 -5.98 1 42.56 144 PRO B C 1
ATOM 2289 O O . PRO B 1 144 ? 35.156 -18.625 -6.02 1 42.56 144 PRO B O 1
ATOM 2292 N N . GLU B 1 145 ? 34.625 -16.938 -7.25 1 27.02 145 GLU B N 1
ATOM 2293 C CA . GLU B 1 145 ? 35.719 -17.344 -8.109 1 27.02 145 GLU B CA 1
ATOM 2294 C C . GLU B 1 145 ? 37.031 -16.734 -7.633 1 27.02 145 GLU B C 1
ATOM 2296 O O . GLU B 1 145 ? 37.094 -15.57 -7.238 1 27.02 145 GLU B O 1
#

InterPro domains:
  IPR003729 Bifunctional nuclease domain [PF02577] (20-128)
  IPR003729 Bifunctional nuclease domain [PS51658] (1-132)
  IPR036104 Bifunctional nuclease superfamily [G3DSA:3.10.690.10] (1-134)
  IPR036104 Bifunctional nuclease superfamily [SSF103256] (1-130)

Radius of gyration: 20.92 Å; Cα contacts (8 Å, |Δi|>4): 544; chains: 2; bounding box: 60×62×42 Å

Foldseek 3Di:
DAWWDFDDKAQQPVVRWIWTWIAGPVRFFIDIATDHPVLSVLQVVLQVVDDDPDDDPLSVVVVVCVVQVKAFAEKEQEDDDDRATKMKTWIDDPHDIDIDIDGPSSRSSNCSNRVHIYYYDVVNRVVDDTPPCVVVSRVVVPPPD/DAWWDFDDKAQQPVVRWIWTWIAGPVRFFIDIATDHPVLSVLQVVLQVVDDDPDDDPLSVVVVVCVVQVKAFAEKEQEDDDDRATKMKTWIDDPHDIDIDIDGPSSRSSNCSNRVHIYYYDVVNRVPDDTPPCVVVSRVVVPPPD

Sequence (290 aa):
MVEVFVREIFFDSSNQAYILILQDESRDWTLPVWVGPFEAQAISMGLARTRPERPQTHDLFISLLDSITVKLLSVVISRIEGEAYFATLHLLSENSEFSIDARPSDAVAIAIRGGVPIFAKEGILRKTPPNMDFLQLSDRSDDPEMVEVFVREIFFDSSNQAYILILQDESRDWTLPVWVGPFEAQAISMGLARTRPERPQTHDLFISLLDSITVKLLSVVISRIEGEAYFATLHLLSENSEFSIDARPSDAVAIAIRGGVPIFAKEGILRKTPPNMDFLQLSDRSDDPE

pLDDT: mean 87.72, std 15.05, range [27.02, 98.75]

Nearest PDB structures (foldseek):
  1vjl-assembly1_A  TM=9.441E-01  e=3.124E-13  Thermotoga maritima
  1vjl-assembly1_B  TM=9.381E-01  e=2.939E-13  Thermotoga maritima
  1sj5-assembly1_B  TM=9.394E-01  e=4.787E-13  Thermotoga maritima
  1sj5-assembly1_A  TM=9.523E-01  e=1.195E-12  Thermotoga maritima
  2l33-assembly1_A  TM=3.959E-01  e=4.960E-02  Homo sapiens

Solvent-accessible surface area (backbone atoms only — not comparable to full-atom values): 16079 Å² total; per-residue (Å²): 112,42,60,39,39,83,72,47,77,42,73,36,74,91,72,73,28,24,35,38,31,33,25,27,90,84,60,75,44,52,46,79,42,81,38,49,66,69,48,47,48,52,34,52,48,35,71,66,68,58,80,60,95,58,61,46,74,56,49,40,52,50,51,49,31,60,74,68,60,35,42,74,61,34,26,32,41,66,46,70,58,93,89,40,63,34,17,33,39,34,33,37,44,94,87,43,75,50,71,43,78,33,38,44,59,56,40,50,26,36,25,54,65,65,69,33,55,36,31,32,33,57,77,56,50,71,68,36,67,71,81,66,60,62,66,55,63,55,53,64,72,67,54,81,123,113,42,62,39,39,83,72,48,76,42,74,37,77,92,73,74,31,25,36,39,33,32,27,28,91,85,60,76,44,52,44,79,41,80,38,48,65,68,47,47,48,52,35,52,48,34,71,65,68,58,78,60,96,58,61,47,75,55,49,41,54,50,52,50,29,61,73,68,59,35,43,74,61,34,25,33,42,65,45,72,58,92,92,40,62,34,18,33,40,34,33,38,43,93,88,44,75,48,72,42,76,35,37,44,59,54,40,52,28,37,24,53,67,64,70,34,54,35,30,32,34,57,77,56,47,69,70,35,67,72,80,67,61,61,65,55,65,55,52,65,73,68,55,82,123

Organism: NCBI:txid412449